Protein AF-0000000080867123 (afdb_homodimer)

Radius of gyration: 16.28 Å; Cα contacts (8 Å, |Δi|>4): 409; chains: 2; bounding box: 35×46×36 Å

Nearest PDB structures (foldseek):
  1wd6-assembly1_B  TM=9.827E-01  e=1.094E-12  Escherichia coli
  3fgv-assembly1_B  TM=6.940E-01  e=2.271E-05  Ruegeria pomeroyi DSS-3
  1n5v-assembly1_B  TM=6.428E-01  e=1.417E-03  Streptomyces coelicolor A3(2)
  4za1-assembly1_C  TM=5.365E-01  e=5.538E-04  Streptomyces actuosus
  4oz5-assembly1_A  TM=6.203E-01  e=1.002E-01  Bacillus spizizenii ATCC 6633 = JCM 2499

Organism: NCBI:txid3151122

InterPro domains:
  IPR011008 Dimeric alpha-beta barrel [SSF54909] (3-97)
  IPR014910 Putative monooxygenase YdhR [NF008333] (1-100)
  IPR014910 Putative monooxygenase YdhR [PF08803] (4-99)
  IPR014910 Putative monooxygenase YdhR [PTHR39169] (1-100)

Sequence (204 aa):
MAVILQIHFPFPGPFGEAMVEALTPLAQGINDEPGLRWKVWTESPERHLAGGVYLFDDAESAEAYLDKHSARLADMGVEGIQAQILAVNEGLTAINHGPLGGMAVILQIHFPFPGPFGEAMVEALTPLAQGINDEPGLRWKVWTESPERHLAGGVYLFDDAESAEAYLDKHSARLADMGVEGIQAQILAVNEGLTAINHGPLGG

pLDDT: mean 96.57, std 4.97, range [54.12, 98.81]

Foldseek 3Di:
DKKKKWKKFAAQDDDDPVCCVVCVVVVVVVVPQAFWQDKDWDDDNPVRMTIIMTIGNDPVSSVVVCVVVVVVCVVVVTDDMDMDMDDDPPVVCVVVVNPNDD/DKKKKWKKFAAQDDDDPVCCVVCVVVVVVVVPQAFWDDKDWDDDNPVRMTIIMTIGNDDVSSVVVCVVVVVVCVVVVTDDMDMDMDDDPVVVCVVVVNPNDD

Structure (mmCIF, N/CA/C/O backbone):
data_AF-0000000080867123-model_v1
#
loop_
_entity.id
_entity.type
_entity.pdbx_description
1 polymer Monooxygenase
#
loop_
_atom_site.group_PDB
_atom_site.id
_atom_site.type_symbol
_atom_site.label_atom_id
_atom_site.label_alt_id
_atom_site.label_comp_id
_atom_site.label_asym_id
_atom_site.label_entity_id
_atom_site.label_seq_id
_atom_site.pdbx_PDB_ins_code
_atom_site.Cartn_x
_atom_site.Cartn_y
_atom_site.Cartn_z
_atom_site.occupancy
_atom_site.B_iso_or_equiv
_atom_site.auth_seq_id
_atom_site.auth_comp_id
_atom_site.auth_asym_id
_atom_site.auth_atom_id
_atom_site.pdbx_PDB_model_num
ATOM 1 N N . MET A 1 1 ? -15.383 -6.773 4.273 1 92.38 1 MET A N 1
ATOM 2 C CA . MET A 1 1 ? -14.07 -7.207 3.801 1 92.38 1 MET A CA 1
ATOM 3 C C . MET A 1 1 ? -13.07 -6.062 3.863 1 92.38 1 MET A C 1
ATOM 5 O O . MET A 1 1 ? -13.367 -4.941 3.441 1 92.38 1 MET A O 1
ATOM 9 N N . ALA A 1 2 ? -11.906 -6.375 4.422 1 97.88 2 ALA A N 1
ATOM 10 C CA . ALA A 1 2 ? -10.898 -5.32 4.559 1 97.88 2 ALA A CA 1
ATOM 11 C C . ALA A 1 2 ? -10.406 -4.852 3.193 1 97.88 2 ALA A C 1
ATOM 13 O O . ALA A 1 2 ? -10.398 -5.621 2.23 1 97.88 2 ALA A O 1
ATOM 14 N N . VAL A 1 3 ? -10.023 -3.559 3.145 1 98.56 3 VAL A N 1
ATOM 15 C CA . VAL A 1 3 ? -9.492 -3.014 1.899 1 98.56 3 VAL A CA 1
ATOM 16 C C . VAL A 1 3 ? -8.219 -2.215 2.184 1 98.56 3 VAL A C 1
ATOM 18 O O . VAL A 1 3 ? -8.031 -1.715 3.295 1 98.56 3 VAL A O 1
ATOM 21 N N . ILE A 1 4 ? -7.422 -2.178 1.177 1 98.75 4 ILE A N 1
ATOM 22 C CA . ILE A 1 4 ? -6.254 -1.301 1.172 1 98.75 4 ILE A CA 1
ATOM 23 C C . ILE A 1 4 ? -6.57 -0.027 0.39 1 98.75 4 ILE A C 1
ATOM 25 O O . ILE A 1 4 ? -7.039 -0.091 -0.749 1 98.75 4 ILE A O 1
ATOM 29 N N . LEU A 1 5 ? -6.414 1.065 1.016 1 98.81 5 LEU A N 1
ATOM 30 C CA . LEU A 1 5 ? -6.41 2.365 0.354 1 98.81 5 LEU A CA 1
ATOM 31 C C . LEU A 1 5 ? -4.988 2.881 0.174 1 98.81 5 LEU A C 1
ATOM 33 O O . LEU A 1 5 ? -4.223 2.955 1.14 1 98.81 5 LEU A O 1
ATOM 37 N N . GLN A 1 6 ? -4.598 3.152 -1.03 1 98.69 6 GLN A N 1
ATOM 38 C CA . GLN A 1 6 ? -3.318 3.775 -1.357 1 98.69 6 GLN A CA 1
ATOM 39 C C . GLN A 1 6 ? -3.516 5.195 -1.882 1 98.69 6 GLN A C 1
ATOM 41 O O . GLN A 1 6 ? -4.301 5.418 -2.805 1 98.69 6 GLN A O 1
ATOM 46 N N . ILE A 1 7 ? -2.783 6.141 -1.289 1 98.25 7 ILE A N 1
ATOM 47 C CA . ILE A 1 7 ? -2.865 7.527 -1.727 1 98.25 7 ILE A CA 1
ATOM 48 C C . ILE A 1 7 ? -1.459 8.086 -1.945 1 98.25 7 ILE A C 1
ATOM 50 O O . ILE A 1 7 ? -0.578 7.91 -1.1 1 98.25 7 ILE A O 1
ATOM 54 N N . HIS A 1 8 ? -1.254 8.688 -3.061 1 97.06 8 HIS A N 1
ATOM 55 C CA . HIS A 1 8 ? -0.035 9.438 -3.34 1 97.06 8 HIS A CA 1
ATOM 56 C C . HIS A 1 8 ? -0.353 10.789 -3.959 1 97.06 8 HIS A C 1
ATOM 58 O O . HIS A 1 8 ? -1.285 10.914 -4.758 1 97.06 8 HIS A O 1
ATOM 64 N N . PHE A 1 9 ? 0.446 11.797 -3.641 1 98 9 PHE A N 1
ATOM 65 C CA . PHE A 1 9 ? 0.231 13.141 -4.168 1 98 9 PHE A CA 1
ATOM 66 C C . PHE A 1 9 ? 1.52 13.953 -4.121 1 98 9 PHE A C 1
ATOM 68 O O . PHE A 1 9 ? 2.412 13.664 -3.32 1 98 9 PHE A O 1
ATOM 75 N N . PRO A 1 10 ? 1.54 14.914 -5.043 1 97.5 10 PRO A N 1
ATOM 76 C CA . PRO A 1 10 ? 2.695 15.812 -4.977 1 97.5 10 PRO A CA 1
ATOM 77 C C . PRO A 1 10 ? 2.814 16.516 -3.631 1 97.5 10 PRO A C 1
ATOM 79 O O . PRO A 1 10 ? 1.808 16.969 -3.07 1 97.5 10 PRO A O 1
ATOM 82 N N . PHE A 1 11 ? 3.971 16.594 -3.123 1 96.5 11 PHE A N 1
ATOM 83 C CA . PHE A 1 11 ? 4.309 17.219 -1.849 1 96.5 11 PHE A CA 1
ATOM 84 C C . PHE A 1 11 ? 5.707 17.828 -1.894 1 96.5 11 PHE A C 1
ATOM 86 O O . PHE A 1 11 ? 6.688 17.109 -2.133 1 96.5 11 PHE A O 1
ATOM 93 N N . PRO A 1 12 ? 5.719 19.094 -1.714 1 94.25 12 PRO A N 1
ATOM 94 C CA . PRO A 1 12 ? 7.023 19.75 -1.831 1 94.25 12 PRO A CA 1
ATOM 95 C C . PRO A 1 12 ? 7.91 19.516 -0.608 1 94.25 12 PRO A C 1
ATOM 97 O O . PRO A 1 12 ? 9.117 19.781 -0.655 1 94.25 12 PRO A O 1
ATOM 100 N N . GLY A 1 13 ? 7.422 19.016 0.502 1 94.75 13 GLY A N 1
ATOM 101 C CA . GLY A 1 13 ? 8.133 18.859 1.76 1 94.75 13 GLY A CA 1
ATOM 102 C C . GLY A 1 13 ? 7.523 19.656 2.895 1 94.75 13 GLY A C 1
ATOM 103 O O . GLY A 1 13 ? 6.477 20.297 2.723 1 94.75 13 GLY A O 1
ATOM 104 N N . PRO A 1 14 ? 8.102 19.594 4.02 1 97 14 PRO A N 1
ATOM 105 C CA . PRO A 1 14 ? 9.352 18.906 4.336 1 97 14 PRO A CA 1
ATOM 106 C C . PRO A 1 14 ? 9.172 17.391 4.457 1 97 14 PRO A C 1
ATOM 108 O O . PRO A 1 14 ? 8.039 16.891 4.469 1 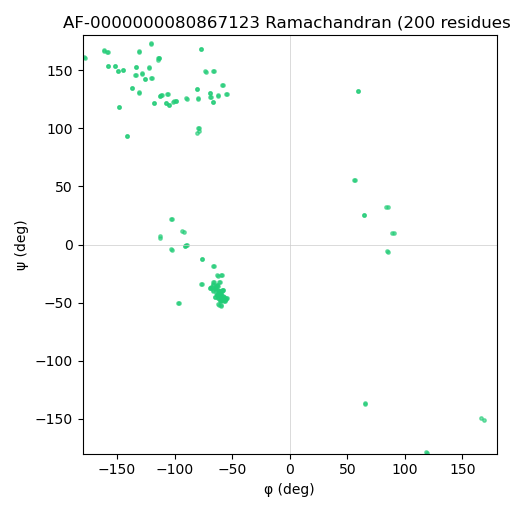97 14 PRO A O 1
ATOM 111 N N . PHE A 1 15 ? 10.258 16.672 4.5 1 97.88 15 PHE A N 1
ATOM 112 C CA . PHE A 1 15 ? 10.25 15.219 4.617 1 97.88 15 PHE A CA 1
ATOM 113 C C . PHE A 1 15 ? 10.992 14.773 5.871 1 97.88 15 PHE A C 1
ATOM 115 O O . PHE A 1 15 ? 11.586 15.594 6.57 1 97.88 15 PHE A O 1
ATOM 122 N N . GLY A 1 16 ? 10.945 13.492 6.176 1 96.5 16 GLY A N 1
ATOM 123 C CA . GLY A 1 16 ? 11.672 12.953 7.312 1 96.5 16 GLY A CA 1
ATOM 124 C C . GLY A 1 16 ? 11.18 13.477 8.648 1 96.5 16 GLY A C 1
ATOM 125 O O . GLY A 1 16 ? 9.969 13.547 8.883 1 96.5 16 GLY A O 1
ATOM 126 N N . GLU A 1 17 ? 12.102 13.812 9.523 1 96.94 17 GLU A N 1
ATOM 127 C CA . GLU A 1 17 ? 11.766 14.25 10.875 1 96.94 17 GLU A CA 1
ATOM 128 C C . GLU A 1 17 ? 10.984 15.562 10.852 1 96.94 17 GLU A C 1
ATOM 130 O O . GLU A 1 17 ? 10.117 15.781 11.695 1 96.94 17 GLU A O 1
ATOM 135 N N . ALA A 1 18 ? 11.336 16.422 9.953 1 97.75 18 ALA A N 1
ATOM 136 C CA . ALA A 1 18 ? 10.609 17.688 9.836 1 97.75 18 ALA A CA 1
ATOM 137 C C . ALA A 1 18 ? 9.148 17.453 9.453 1 97.75 18 ALA A C 1
ATOM 139 O O . ALA A 1 18 ? 8.258 18.188 9.883 1 97.75 18 ALA A O 1
ATOM 140 N N . MET A 1 19 ? 8.945 16.469 8.664 1 97.25 19 MET A N 1
ATOM 141 C CA . MET A 1 19 ? 7.59 16.062 8.32 1 97.25 19 MET A CA 1
ATOM 142 C C . MET A 1 19 ? 6.832 15.586 9.547 1 97.25 19 MET A C 1
ATOM 144 O O . MET A 1 19 ? 5.656 15.906 9.727 1 97.25 19 MET A O 1
ATOM 148 N N . VAL A 1 20 ? 7.477 14.797 10.367 1 97.81 20 VAL A N 1
ATOM 149 C CA . VAL A 1 20 ? 6.867 14.297 11.594 1 97.81 20 VAL A CA 1
ATOM 150 C C . VAL A 1 20 ? 6.398 15.461 12.453 1 97.81 20 VAL A C 1
ATOM 152 O O . VAL A 1 20 ? 5.262 15.477 12.938 1 97.81 20 VAL A O 1
ATOM 155 N N . GLU A 1 21 ? 7.23 16.375 12.617 1 96.94 21 GLU A N 1
ATOM 156 C CA . GLU A 1 21 ? 6.91 17.531 13.445 1 96.94 21 GLU A CA 1
ATOM 157 C C . GLU A 1 21 ? 5.715 18.297 12.883 1 96.94 21 GLU A C 1
ATOM 159 O O . GLU A 1 21 ? 4.844 18.734 13.633 1 96.94 21 GLU A O 1
ATOM 164 N N . ALA A 1 22 ? 5.648 18.422 11.617 1 96.12 22 ALA A N 1
ATOM 165 C CA . ALA A 1 22 ? 4.633 19.234 10.961 1 96.12 22 ALA A CA 1
ATOM 166 C C . ALA A 1 22 ? 3.287 18.531 10.93 1 96.12 22 ALA A C 1
ATOM 168 O O . ALA A 1 22 ? 2.234 19.172 11 1 96.12 22 ALA A O 1
ATOM 169 N N . LEU A 1 23 ? 3.34 17.188 10.805 1 96.81 23 LEU A N 1
ATOM 170 C CA . LEU A 1 23 ? 2.104 16.484 10.469 1 96.81 23 LEU A CA 1
ATOM 171 C C . LEU A 1 23 ? 1.632 15.617 11.625 1 96.81 23 LEU A C 1
ATOM 173 O O . LEU A 1 23 ? 0.639 14.891 11.5 1 96.81 23 LEU A O 1
ATOM 177 N N . THR A 1 24 ? 2.279 15.68 12.797 1 97.69 24 THR A N 1
ATOM 178 C CA . THR A 1 24 ? 1.911 14.891 13.969 1 97.69 24 THR A CA 1
ATOM 179 C C . THR A 1 24 ? 0.452 15.125 14.344 1 97.69 24 THR A C 1
ATOM 181 O O . THR A 1 24 ? -0.299 14.18 14.578 1 97.69 24 THR A O 1
ATOM 184 N N . PRO A 1 25 ? -0.07 16.391 14.391 1 96.81 25 PRO A N 1
ATOM 185 C CA . PRO A 1 25 ? -1.481 16.578 14.727 1 96.81 25 PRO A CA 1
ATOM 186 C C . PRO A 1 25 ? -2.424 15.891 13.734 1 96.81 25 PRO A C 1
ATOM 188 O O . PRO A 1 25 ? -3.432 15.305 14.141 1 96.81 25 PRO A O 1
ATOM 191 N N . LEU A 1 26 ? -2.119 16.031 12.469 1 96.25 26 LEU A N 1
ATOM 192 C CA . LEU A 1 26 ? -2.92 15.336 11.461 1 96.25 26 LEU A CA 1
ATOM 193 C C . LEU A 1 26 ? -2.908 13.828 11.688 1 96.25 26 LEU A C 1
ATOM 195 O O . LEU A 1 26 ? -3.957 13.188 11.641 1 96.25 26 LEU A O 1
ATOM 199 N N . ALA A 1 27 ? -1.722 13.242 11.93 1 97.75 27 ALA A N 1
ATOM 200 C CA . ALA A 1 27 ? -1.568 11.812 12.172 1 97.75 27 ALA A CA 1
ATOM 201 C C . ALA A 1 27 ? -2.418 11.367 13.359 1 97.75 27 ALA A C 1
ATOM 203 O O . ALA A 1 27 ? -3.078 10.328 13.305 1 97.75 27 ALA A O 1
ATOM 204 N N . GLN A 1 28 ? -2.42 12.078 14.43 1 97.94 28 GLN A N 1
ATOM 205 C CA . GLN A 1 28 ? -3.201 11.742 15.609 1 97.94 28 GLN A CA 1
ATOM 206 C C . GLN A 1 28 ? -4.695 11.742 15.305 1 97.94 28 GLN A C 1
ATOM 208 O O . GLN A 1 28 ? -5.438 10.883 15.789 1 97.94 28 GLN A O 1
ATOM 213 N N . GLY A 1 29 ? -5.133 12.695 14.492 1 96.75 29 GLY A N 1
ATOM 214 C CA . GLY A 1 29 ? -6.531 12.758 14.102 1 96.75 29 GLY A CA 1
ATOM 215 C C . GLY A 1 29 ? -6.961 11.594 13.234 1 96.75 29 GLY A C 1
ATOM 216 O O . GLY A 1 29 ? -8.125 11.172 13.273 1 96.75 29 GLY A O 1
ATOM 217 N N . ILE A 1 30 ? -6.098 11.047 12.406 1 97.5 30 ILE A N 1
ATOM 218 C CA . ILE A 1 30 ? -6.402 9.953 11.484 1 97.5 3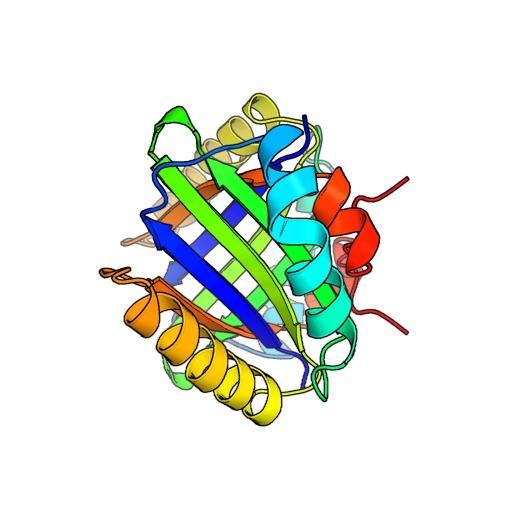0 ILE A CA 1
ATOM 219 C C . ILE A 1 30 ? -6.805 8.711 12.273 1 97.5 30 ILE A C 1
ATOM 221 O O . ILE A 1 30 ? -7.621 7.91 11.812 1 97.5 30 ILE A O 1
ATOM 225 N N . ASN A 1 31 ? -6.363 8.539 13.492 1 97 31 ASN A N 1
ATOM 226 C CA . ASN A 1 31 ? -6.684 7.379 14.312 1 97 31 ASN A CA 1
ATOM 227 C C . ASN A 1 31 ? -8.172 7.332 14.664 1 97 31 ASN A C 1
ATOM 229 O O . ASN A 1 31 ? -8.68 6.293 15.094 1 97 31 ASN A O 1
ATOM 233 N N . ASP A 1 32 ? -8.844 8.453 14.531 1 97.19 32 ASP A N 1
ATOM 234 C CA . ASP A 1 32 ? -10.258 8.531 14.898 1 97.19 32 ASP A CA 1
ATOM 235 C C . ASP A 1 32 ? -11.148 8.211 13.703 1 97.19 32 ASP A C 1
ATOM 237 O O . ASP A 1 32 ? -12.375 8.18 13.828 1 97.19 32 ASP A O 1
ATOM 241 N N . GLU A 1 33 ? -10.562 7.953 12.578 1 98 33 GLU A N 1
ATOM 242 C CA . GLU A 1 33 ? -11.336 7.672 11.375 1 98 33 GLU A CA 1
ATOM 243 C C . GLU A 1 33 ? -12.062 6.332 11.492 1 98 33 GLU A C 1
ATOM 245 O O . GLU A 1 33 ? -11.445 5.312 11.805 1 98 33 GLU A O 1
ATOM 250 N N . PRO A 1 34 ? -13.383 6.34 11.266 1 97.88 34 PRO A N 1
ATOM 251 C CA . PRO A 1 34 ? -14.133 5.082 11.344 1 97.88 34 PRO A CA 1
ATOM 252 C C . PRO A 1 34 ? -13.562 3.998 10.43 1 97.88 34 PRO A C 1
ATOM 254 O O . PRO A 1 34 ? -13.289 4.254 9.258 1 97.88 34 PRO A O 1
ATOM 257 N N . GLY A 1 35 ? -13.352 2.867 11.039 1 97.62 35 GLY A N 1
ATOM 258 C CA . GLY A 1 35 ? -13 1.695 10.25 1 97.62 35 GLY A CA 1
ATOM 259 C C . GLY A 1 35 ? -11.516 1.604 9.953 1 97.62 35 GLY A C 1
ATOM 260 O O . GLY A 1 35 ? -11.055 0.633 9.344 1 97.62 35 GLY A O 1
ATOM 261 N N . LEU A 1 36 ? -10.727 2.617 10.305 1 98.12 36 LEU A N 1
ATOM 262 C CA . LEU A 1 36 ? -9.289 2.547 10.078 1 98.12 36 LEU A CA 1
ATOM 263 C C . LEU A 1 36 ? -8.641 1.516 11 1 98.12 36 LEU A C 1
ATOM 265 O O . LEU A 1 36 ? -8.852 1.548 12.219 1 98.12 36 LEU A O 1
ATOM 269 N N . ARG A 1 37 ? -7.855 0.663 10.438 1 97.81 37 ARG A N 1
ATOM 270 C CA . ARG A 1 37 ? -7.062 -0.259 11.242 1 97.81 37 ARG A CA 1
ATOM 271 C C . ARG A 1 37 ? -5.648 0.273 11.453 1 97.81 37 ARG A C 1
ATOM 273 O O . ARG A 1 37 ? -5.145 0.284 12.578 1 97.81 37 ARG A O 1
ATOM 280 N N . TRP A 1 38 ? -5.047 0.658 10.344 1 98.31 38 TRP A N 1
ATOM 281 C CA . TRP A 1 38 ? -3.721 1.258 10.461 1 98.31 38 TRP A CA 1
ATOM 282 C C . TRP A 1 38 ? -3.369 2.055 9.211 1 98.31 38 TRP A C 1
ATOM 284 O O . TRP A 1 38 ? -4.094 2.004 8.211 1 98.31 38 TRP A O 1
ATOM 294 N N . LYS A 1 39 ? -2.342 2.832 9.32 1 98.62 39 LYS A N 1
ATOM 295 C CA . LYS A 1 39 ? -1.774 3.586 8.203 1 98.62 39 LYS A CA 1
ATOM 296 C C . LYS A 1 39 ? -0.25 3.523 8.211 1 98.62 39 LYS A C 1
ATOM 298 O O . LYS A 1 39 ? 0.373 3.645 9.273 1 98.62 39 LYS A O 1
ATOM 303 N N . VAL A 1 40 ? 0.349 3.297 7.098 1 98.44 40 VAL A N 1
ATOM 304 C CA . VAL A 1 40 ? 1.777 3.479 6.855 1 98.44 40 VAL A CA 1
ATOM 305 C C . VAL A 1 40 ? 2.006 4.738 6.023 1 98.44 40 VAL A C 1
ATOM 307 O O . VAL A 1 40 ? 1.49 4.855 4.91 1 98.44 40 VAL A O 1
ATOM 310 N N . TRP A 1 41 ? 2.756 5.668 6.602 1 98.75 41 TRP A N 1
ATOM 311 C CA . TRP A 1 41 ? 3.092 6.906 5.91 1 98.75 41 TRP A CA 1
ATOM 312 C C . TRP A 1 41 ? 4.25 6.695 4.945 1 98.75 41 TRP A C 1
ATOM 314 O O . TRP A 1 41 ? 5.262 6.082 5.301 1 98.75 41 TRP A O 1
ATOM 324 N N . THR A 1 42 ? 4.082 7.211 3.744 1 98.69 42 THR A N 1
ATOM 325 C CA . THR A 1 42 ? 5.121 7.047 2.732 1 98.69 42 THR A CA 1
ATOM 326 C C . THR A 1 42 ? 5.605 8.398 2.227 1 98.69 42 THR A C 1
ATOM 328 O O . THR A 1 42 ? 4.855 9.375 2.234 1 98.69 42 THR A O 1
ATOM 331 N N . GLU A 1 43 ? 6.852 8.422 1.787 1 98.56 43 GLU A N 1
ATOM 332 C CA . GLU A 1 43 ? 7.426 9.641 1.232 1 98.56 43 GLU A CA 1
ATOM 333 C C . GLU A 1 43 ? 8.516 9.328 0.209 1 98.56 43 GLU A C 1
ATOM 335 O O . GLU A 1 43 ? 9.109 8.25 0.238 1 98.56 43 GLU A O 1
ATOM 340 N N . SER A 1 44 ? 8.695 10.289 -0.719 1 97.75 44 SER A N 1
ATOM 341 C CA . SER A 1 44 ? 9.789 10.297 -1.684 1 97.75 44 SER A CA 1
ATOM 342 C C . SER A 1 44 ? 10.312 11.719 -1.906 1 97.75 44 SER A C 1
ATOM 344 O O . SER A 1 44 ? 9.781 12.453 -2.74 1 97.75 44 SER A O 1
ATOM 346 N N . PRO A 1 45 ? 11.344 12.055 -1.137 1 97 45 PRO A N 1
ATOM 347 C CA . PRO A 1 45 ? 11.906 13.391 -1.343 1 97 45 PRO A CA 1
ATOM 348 C C . PRO A 1 45 ? 12.391 13.617 -2.773 1 97 45 PRO A C 1
ATOM 350 O O . PRO A 1 45 ? 12.195 14.695 -3.336 1 97 45 PRO A O 1
ATOM 353 N N . GLU A 1 46 ? 12.992 12.602 -3.363 1 96.62 46 GLU A N 1
ATOM 354 C CA . GLU A 1 46 ? 13.555 12.703 -4.707 1 96.62 46 GLU A CA 1
ATOM 355 C C . GLU A 1 46 ? 12.469 12.992 -5.738 1 96.62 46 GLU A C 1
ATOM 357 O O . GLU A 1 46 ? 12.688 13.742 -6.691 1 96.62 46 GLU A O 1
ATOM 362 N N . ARG A 1 47 ? 11.367 12.461 -5.531 1 96.81 47 ARG A N 1
ATOM 363 C CA . ARG A 1 47 ? 10.281 12.609 -6.492 1 96.81 47 ARG A CA 1
ATOM 364 C C . ARG A 1 47 ? 9.258 13.633 -6.004 1 96.81 47 ARG A C 1
ATOM 366 O O . ARG A 1 47 ? 8.25 13.883 -6.672 1 96.81 47 ARG A O 1
ATOM 373 N N . HIS A 1 48 ? 9.43 14.141 -4.871 1 96.81 48 HIS A N 1
ATOM 374 C CA . HIS A 1 48 ? 8.516 15.086 -4.246 1 96.81 48 HIS A CA 1
ATOM 375 C C . HIS A 1 48 ? 7.105 14.508 -4.152 1 96.81 48 HIS A C 1
ATOM 377 O O . HIS A 1 48 ? 6.141 15.148 -4.57 1 96.81 48 HIS A O 1
ATOM 383 N N . LEU A 1 49 ? 7.02 13.344 -3.527 1 97.56 49 LEU A N 1
ATOM 384 C CA . LEU A 1 49 ? 5.758 12.641 -3.305 1 97.56 49 LEU A CA 1
ATOM 385 C C . LEU A 1 49 ? 5.578 12.312 -1.828 1 97.56 49 LEU A C 1
ATOM 387 O O . LEU A 1 49 ? 6.547 11.992 -1.135 1 97.56 49 LEU A O 1
ATOM 391 N N . ALA A 1 50 ? 4.398 12.406 -1.379 1 97.69 50 ALA A N 1
ATOM 392 C CA . ALA A 1 50 ? 3.961 11.883 -0.086 1 97.69 50 ALA A CA 1
ATOM 393 C C . ALA A 1 50 ? 2.676 11.07 -0.227 1 97.69 50 ALA A C 1
ATOM 395 O O . ALA A 1 50 ? 2.02 11.109 -1.271 1 97.69 50 ALA A O 1
ATOM 396 N N . GLY A 1 51 ? 2.383 10.383 0.77 1 97.88 51 GLY A N 1
ATOM 397 C CA . GLY A 1 51 ? 1.159 9.594 0.783 1 97.88 51 GLY A CA 1
ATOM 398 C C . GLY A 1 51 ? 1.113 8.578 1.91 1 97.88 51 GLY A C 1
ATOM 399 O O . GLY A 1 51 ? 1.617 8.844 3.006 1 97.88 51 GLY A O 1
ATOM 400 N N . GLY A 1 52 ? 0.387 7.453 1.568 1 98.44 52 GLY A N 1
ATOM 401 C CA . GLY A 1 52 ? 0.255 6.406 2.568 1 98.44 52 GLY A CA 1
ATOM 402 C C . GLY A 1 52 ? -0.539 5.211 2.078 1 98.44 52 GLY A C 1
ATOM 403 O O . GLY A 1 52 ? -1.191 5.277 1.034 1 98.44 52 GLY A O 1
ATOM 404 N N . VAL A 1 53 ? -0.336 4.176 2.77 1 98.69 53 VAL A N 1
ATOM 405 C CA . VAL A 1 53 ? -1.119 2.949 2.645 1 98.69 53 VAL A CA 1
ATOM 406 C C . VAL A 1 53 ? -1.944 2.732 3.912 1 98.69 53 VAL A C 1
ATOM 408 O O . VAL A 1 53 ? -1.416 2.805 5.023 1 98.69 53 VAL A O 1
ATOM 411 N N . TYR A 1 54 ? -3.227 2.539 3.688 1 98.62 54 TYR A N 1
ATOM 412 C CA . TYR A 1 54 ? -4.172 2.363 4.785 1 98.62 54 TYR A CA 1
ATOM 413 C C . TYR A 1 54 ? -4.867 1.011 4.695 1 98.62 54 TYR A C 1
ATOM 415 O O . TYR A 1 54 ? -5.219 0.557 3.605 1 98.62 54 TYR A O 1
ATOM 423 N N . LEU A 1 55 ? -5.094 0.432 5.824 1 98.69 55 LEU A N 1
ATOM 424 C CA . LEU A 1 55 ? -6.023 -0.69 5.914 1 98.69 55 LEU A CA 1
ATOM 425 C C . LEU A 1 55 ? -7.316 -0.271 6.602 1 98.69 55 LEU A C 1
ATOM 427 O O . LEU A 1 55 ? -7.289 0.285 7.699 1 98.69 55 LEU A O 1
ATOM 431 N N . PHE A 1 56 ? -8.406 -0.43 5.918 1 98.56 56 PHE A N 1
ATOM 432 C CA . PHE A 1 56 ? -9.727 -0.153 6.465 1 98.56 56 PHE A CA 1
ATOM 433 C C . PHE A 1 56 ? -10.539 -1.438 6.598 1 98.56 56 PHE A C 1
ATOM 435 O O . PHE A 1 56 ? -10.297 -2.408 5.875 1 98.56 56 PHE A O 1
ATOM 442 N N . ASP A 1 57 ? -11.547 -1.373 7.41 1 98.12 57 ASP A N 1
ATOM 443 C CA . ASP A 1 57 ? -12.453 -2.492 7.648 1 98.12 57 ASP A CA 1
ATOM 444 C C . ASP A 1 57 ? -13.258 -2.816 6.395 1 98.12 57 ASP A C 1
ATOM 446 O O . ASP A 1 57 ? -13.648 -3.969 6.18 1 98.12 57 ASP A O 1
ATOM 450 N N . ASP A 1 58 ? -13.562 -1.747 5.68 1 98 58 ASP A N 1
ATOM 451 C CA . ASP A 1 58 ? -14.445 -1.934 4.535 1 98 58 ASP A CA 1
ATOM 452 C C . ASP A 1 58 ? -14.281 -0.802 3.521 1 98 58 ASP A C 1
ATOM 454 O O . ASP A 1 58 ? -13.672 0.226 3.826 1 98 58 ASP A O 1
ATOM 458 N N . ALA A 1 59 ? -14.836 -1.098 2.328 1 98.06 59 ALA A N 1
ATOM 459 C CA . ALA A 1 59 ? -14.703 -0.156 1.219 1 98.06 59 ALA A CA 1
ATOM 460 C C . ALA A 1 59 ? -15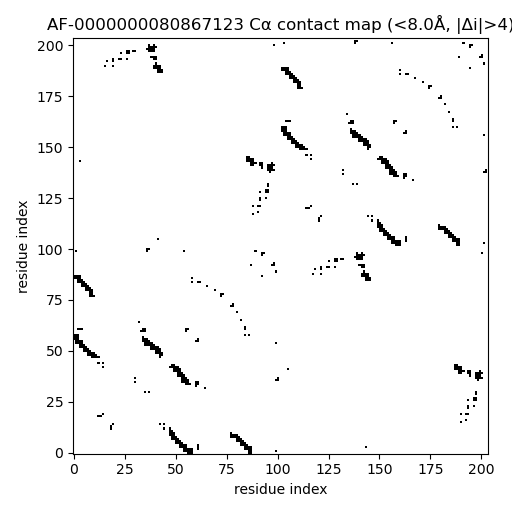.422 1.155 1.527 1 98.06 59 ALA A C 1
ATOM 462 O O . ALA A 1 59 ? -14.961 2.23 1.141 1 98.06 59 ALA A O 1
ATOM 463 N N . GLU A 1 60 ? -16.516 1.114 2.158 1 98.44 60 GLU A N 1
ATOM 464 C CA . GLU A 1 60 ? -17.297 2.312 2.473 1 98.44 60 GLU A CA 1
ATOM 465 C C . GLU A 1 60 ? -16.5 3.273 3.344 1 98.44 60 GLU A C 1
ATOM 467 O O . GLU A 1 60 ? -16.453 4.477 3.074 1 98.44 60 GLU A O 1
ATOM 472 N N . SER A 1 61 ? -15.883 2.76 4.402 1 98.62 61 SER A N 1
ATOM 473 C CA . SER A 1 61 ? -15.047 3.576 5.281 1 98.62 61 SER A CA 1
ATOM 474 C C . SER A 1 61 ? -13.875 4.18 4.523 1 98.62 61 SER A C 1
ATOM 476 O O . SER A 1 61 ? -13.547 5.355 4.703 1 98.62 61 SER A O 1
ATOM 478 N N . ALA A 1 62 ? -13.227 3.383 3.697 1 98.69 62 ALA A N 1
ATOM 479 C CA . ALA A 1 62 ? -12.078 3.848 2.916 1 98.69 62 ALA A CA 1
ATOM 480 C C . ALA A 1 62 ? -12.484 4.961 1.955 1 98.69 62 ALA A C 1
ATOM 482 O O . ALA A 1 62 ? -11.781 5.961 1.819 1 98.69 62 ALA A O 1
ATOM 483 N N . GLU A 1 63 ? -13.586 4.75 1.265 1 98.5 63 GLU A N 1
ATOM 484 C CA . GLU A 1 63 ? -14.078 5.742 0.317 1 98.5 63 GLU A CA 1
ATOM 485 C C . GLU A 1 63 ? -14.414 7.055 1.018 1 98.5 63 GLU A C 1
ATOM 487 O O . GLU A 1 63 ? -14.125 8.133 0.498 1 98.5 63 GLU A O 1
ATOM 492 N N . ALA A 1 64 ? -15.055 6.953 2.152 1 98.5 64 ALA A N 1
ATOM 493 C CA . ALA A 1 64 ? -15.383 8.141 2.93 1 98.5 64 ALA A CA 1
ATOM 494 C C . ALA A 1 64 ? -14.125 8.906 3.322 1 98.5 64 ALA A C 1
ATOM 496 O O . ALA A 1 64 ? -14.078 10.133 3.213 1 98.5 64 ALA A O 1
ATOM 497 N N . TYR A 1 65 ? -13.18 8.172 3.758 1 98.62 65 TYR A N 1
ATOM 498 C CA . TYR A 1 65 ? -11.93 8.82 4.141 1 98.62 65 TYR A CA 1
ATOM 499 C C . TYR A 1 65 ? -11.25 9.453 2.928 1 98.62 65 TYR A C 1
ATOM 501 O O . TYR A 1 65 ? -10.703 10.555 3.016 1 98.62 65 TYR A O 1
ATOM 509 N N . LEU A 1 66 ? -11.195 8.727 1.831 1 98.44 66 LEU A N 1
ATOM 510 C CA . LEU A 1 66 ? -10.586 9.258 0.614 1 98.44 66 LEU A CA 1
ATOM 511 C C . LEU A 1 66 ? -11.227 10.586 0.218 1 98.44 66 LEU A C 1
ATOM 513 O O . LEU A 1 66 ? -10.523 11.539 -0.129 1 98.44 66 LEU A O 1
ATOM 517 N N . ASP A 1 67 ? -12.531 10.648 0.235 1 97.88 67 ASP A N 1
ATOM 518 C CA . ASP A 1 67 ? -13.242 11.883 -0.081 1 97.88 67 ASP A CA 1
ATOM 519 C C . ASP A 1 67 ? -12.828 13.008 0.856 1 97.88 67 ASP A C 1
ATOM 521 O O . ASP A 1 67 ? -12.516 14.117 0.407 1 97.88 67 ASP A O 1
ATOM 525 N N . LYS A 1 68 ? -12.812 12.727 2.098 1 97.56 68 LYS A N 1
ATOM 526 C CA . LYS A 1 68 ? -12.445 13.711 3.113 1 97.56 68 LYS A CA 1
ATOM 527 C C . LYS A 1 68 ? -11.008 14.188 2.924 1 97.56 68 LYS A C 1
ATOM 529 O O . LYS A 1 68 ? -10.742 15.391 2.928 1 97.56 68 LYS A O 1
ATOM 534 N N . HIS A 1 69 ? -10.141 13.25 2.824 1 97.12 69 HIS A N 1
ATOM 535 C CA . HIS A 1 69 ? -8.727 13.578 2.695 1 97.12 69 HIS A CA 1
ATOM 536 C C . HIS A 1 69 ? -8.445 14.336 1.402 1 97.12 69 HIS A C 1
ATOM 538 O O . HIS A 1 69 ? -7.629 15.258 1.383 1 97.12 69 HIS A O 1
ATOM 544 N N . SER A 1 70 ? -9.055 13.93 0.31 1 96.81 70 SER A N 1
ATOM 545 C CA . SER A 1 70 ? -8.891 14.617 -0.966 1 96.81 70 SER A CA 1
ATOM 546 C C . SER A 1 70 ? -9.344 16.062 -0.877 1 96.81 70 SER A C 1
ATOM 548 O O . SER A 1 70 ? -8.711 16.969 -1.443 1 96.81 70 SER A O 1
ATOM 550 N N . ALA A 1 71 ? -10.445 16.312 -0.229 1 96.06 71 ALA A N 1
ATOM 551 C CA . ALA A 1 71 ? -10.938 17.688 -0.033 1 96.06 71 ALA A CA 1
ATOM 552 C C . ALA A 1 71 ? -9.938 18.516 0.76 1 96.06 71 ALA A C 1
ATOM 554 O O . ALA A 1 71 ? -9.695 19.672 0.43 1 96.06 71 ALA A O 1
ATOM 555 N N . ARG A 1 72 ? -9.438 17.891 1.798 1 95.12 72 ARG A N 1
ATOM 556 C CA . ARG A 1 72 ? -8.43 18.578 2.611 1 95.12 72 ARG A CA 1
ATOM 557 C C . ARG A 1 72 ? -7.207 18.938 1.778 1 95.12 72 ARG A C 1
ATOM 559 O O . ARG A 1 72 ? -6.707 20.062 1.857 1 95.12 72 ARG A O 1
ATOM 566 N N . LEU A 1 73 ? -6.652 17.984 0.997 1 95.69 73 LEU A N 1
ATOM 567 C CA . LEU A 1 73 ? -5.492 18.219 0.14 1 95.69 73 LEU A CA 1
ATOM 568 C C . LEU A 1 73 ? -5.785 19.297 -0.898 1 95.69 73 LEU A C 1
ATOM 570 O O . LEU A 1 73 ? -4.941 20.156 -1.158 1 95.69 73 LEU A O 1
ATOM 574 N N . ALA A 1 74 ? -6.961 19.266 -1.459 1 94.06 74 ALA A N 1
ATOM 575 C CA . ALA A 1 74 ? -7.363 20.266 -2.443 1 94.06 74 ALA A CA 1
ATOM 576 C C . ALA A 1 74 ? -7.395 21.656 -1.827 1 94.06 74 ALA A C 1
ATOM 578 O O . ALA A 1 74 ? -6.98 22.625 -2.461 1 94.06 74 ALA A O 1
ATOM 579 N N . ASP A 1 75 ? -7.91 21.797 -0.65 1 94.25 75 ASP A N 1
ATOM 580 C CA . ASP A 1 75 ? -7.953 23.078 0.064 1 94.25 75 ASP A CA 1
ATOM 581 C C . ASP A 1 75 ? -6.547 23.641 0.269 1 94.25 75 ASP A C 1
ATOM 583 O O . ASP A 1 75 ? -6.363 24.844 0.338 1 94.25 75 ASP A O 1
ATOM 587 N N . MET A 1 76 ? -5.625 22.734 0.297 1 92.75 76 MET A N 1
ATOM 588 C CA . MET A 1 76 ? -4.23 23.141 0.475 1 92.75 76 MET A CA 1
ATOM 589 C C . MET A 1 76 ? -3.564 23.406 -0.871 1 92.75 76 MET A C 1
ATOM 591 O O . MET A 1 76 ? -2.369 23.703 -0.929 1 92.75 76 MET A O 1
ATOM 595 N N . GLY A 1 77 ? -4.324 23.219 -1.942 1 93.75 77 GLY A N 1
ATOM 596 C CA . GLY A 1 77 ? -3.824 23.531 -3.273 1 93.75 77 GLY A CA 1
ATOM 597 C C . GLY A 1 77 ? -3.139 22.344 -3.939 1 93.75 77 GLY A C 1
ATOM 598 O O . GLY A 1 77 ? -2.43 22.516 -4.934 1 93.75 77 GLY A O 1
ATOM 599 N N . VAL A 1 78 ? -3.287 21.203 -3.322 1 94.69 78 VAL A N 1
ATOM 600 C CA . VAL A 1 78 ? -2.656 20 -3.883 1 94.69 78 VAL A CA 1
ATOM 601 C C . VAL A 1 78 ? -3.508 19.453 -5.027 1 94.69 78 VAL A C 1
ATOM 603 O O . VAL A 1 78 ? -4.711 19.234 -4.863 1 94.69 78 VAL A O 1
ATOM 606 N N . GLU A 1 79 ? -2.803 19.328 -6.148 1 93.19 79 GLU A N 1
ATOM 607 C CA . GLU A 1 79 ? -3.418 18.703 -7.316 1 93.19 79 GLU A CA 1
ATOM 608 C C . GLU A 1 79 ? -2.732 17.391 -7.656 1 93.19 79 GLU A C 1
ATOM 610 O O . GLU A 1 79 ? -1.64 17.094 -7.164 1 93.19 79 GLU A O 1
ATOM 615 N N . GLY A 1 80 ? -3.408 16.531 -8.383 1 95 80 GLY A N 1
ATOM 616 C CA . GLY A 1 80 ? -2.775 15.328 -8.883 1 95 80 GLY A CA 1
ATOM 617 C C . GLY A 1 80 ? -2.789 14.188 -7.883 1 95 80 GLY A C 1
ATOM 618 O O . GLY A 1 80 ? -1.838 13.406 -7.809 1 95 80 GLY A O 1
ATOM 619 N N . ILE A 1 81 ? -3.777 14.102 -7.07 1 96.5 81 ILE A N 1
ATOM 620 C CA . ILE A 1 81 ? -3.947 13.016 -6.113 1 96.5 81 ILE A CA 1
ATOM 621 C C . ILE A 1 81 ? -4.211 11.711 -6.859 1 96.5 81 ILE A C 1
ATOM 623 O O . ILE A 1 81 ? -5.059 11.656 -7.754 1 96.5 81 ILE A O 1
ATOM 627 N N . GLN A 1 82 ? -3.416 10.75 -6.637 1 96.38 82 GLN A N 1
ATOM 628 C CA . GLN A 1 82 ? -3.658 9.391 -7.117 1 96.38 82 GLN A CA 1
ATOM 629 C C . GLN A 1 82 ? -4.066 8.469 -5.977 1 96.38 82 GLN A C 1
ATOM 631 O O . GLN A 1 82 ? -3.42 8.445 -4.926 1 96.38 82 GLN A O 1
ATOM 636 N N . ALA A 1 83 ? -5.184 7.762 -6.219 1 97.62 83 ALA A N 1
ATOM 637 C CA . ALA A 1 83 ? -5.664 6.871 -5.164 1 97.62 83 ALA A CA 1
ATOM 638 C C . ALA A 1 83 ? -6.281 5.605 -5.758 1 97.62 83 ALA A C 1
ATOM 640 O O . ALA A 1 83 ? -6.793 5.625 -6.879 1 97.62 83 ALA A O 1
ATOM 641 N N . GLN A 1 84 ? -6.18 4.566 -5.02 1 96.5 84 GLN A N 1
ATOM 642 C CA . GLN A 1 84 ? -6.934 3.369 -5.371 1 96.5 84 GLN A CA 1
ATOM 643 C C . GLN A 1 84 ? -7.312 2.57 -4.129 1 96.5 84 GLN A C 1
ATOM 645 O O . GLN A 1 84 ? -6.594 2.596 -3.125 1 96.5 84 GLN A O 1
ATOM 650 N N . ILE A 1 85 ? -8.438 1.917 -4.238 1 98.5 85 ILE A N 1
ATOM 651 C CA . ILE A 1 85 ? -8.969 1.029 -3.207 1 98.5 85 ILE A CA 1
ATOM 652 C C . ILE A 1 85 ? -9.078 -0.391 -3.756 1 98.5 85 ILE A C 1
ATOM 654 O O . ILE A 1 85 ? -9.703 -0.616 -4.797 1 98.5 85 ILE A O 1
ATOM 658 N N . LEU A 1 86 ? -8.414 -1.313 -3.107 1 98.38 86 LEU A N 1
ATOM 659 C CA . LEU A 1 86 ? -8.445 -2.713 -3.516 1 98.38 86 LEU A CA 1
ATOM 660 C C . LEU A 1 86 ? -8.805 -3.615 -2.342 1 98.38 86 LEU A C 1
ATOM 662 O O . LEU A 1 86 ? -8.398 -3.361 -1.208 1 98.38 86 LEU A O 1
ATOM 666 N N . ALA A 1 87 ? -9.508 -4.707 -2.676 1 98.5 87 ALA A N 1
ATOM 667 C CA . ALA A 1 87 ? -9.859 -5.676 -1.641 1 98.5 87 ALA A CA 1
ATOM 668 C C . ALA A 1 87 ? -8.641 -6.484 -1.207 1 98.5 87 ALA A C 1
ATOM 670 O O . ALA A 1 87 ? -7.754 -6.77 -2.02 1 98.5 87 ALA A O 1
ATOM 671 N N . VAL A 1 88 ? -8.641 -6.891 0.039 1 98.56 88 VAL A N 1
ATOM 672 C CA . VAL A 1 88 ? -7.578 -7.742 0.565 1 98.56 88 VAL A CA 1
ATOM 673 C C . VAL A 1 88 ? -7.953 -9.211 0.373 1 98.56 88 VAL A C 1
ATOM 675 O O . VAL A 1 88 ? -9.062 -9.625 0.719 1 98.56 88 VAL A O 1
ATOM 678 N N . ASN A 1 89 ? -7.047 -9.945 -0.267 1 98.5 89 ASN A N 1
ATOM 679 C CA . ASN A 1 89 ? -7.168 -11.398 -0.183 1 98.5 89 ASN A CA 1
ATOM 680 C C . ASN A 1 89 ? -6.621 -11.93 1.137 1 98.5 89 ASN A C 1
ATOM 682 O O . ASN A 1 89 ? -5.414 -12.117 1.283 1 98.5 89 ASN A O 1
ATOM 686 N N . GLU A 1 90 ? -7.504 -12.211 2.059 1 97.5 90 GLU A N 1
ATOM 687 C CA . GLU A 1 90 ? -7.094 -12.5 3.43 1 97.5 90 GLU A CA 1
ATOM 688 C C . GLU A 1 90 ? -6.355 -13.828 3.521 1 97.5 90 GLU A C 1
ATOM 690 O O . GLU A 1 90 ? -5.422 -13.977 4.316 1 97.5 90 GLU A O 1
ATOM 695 N N . GLY A 1 91 ? -6.789 -14.773 2.771 1 97.5 91 GLY A N 1
ATOM 696 C CA . GLY A 1 91 ? -6.137 -16.078 2.783 1 97.5 91 GLY A CA 1
ATOM 697 C C . GLY A 1 91 ? -4.676 -16 2.385 1 97.5 91 GLY A C 1
ATOM 698 O O . GLY A 1 91 ? -3.807 -16.5 3.104 1 97.5 91 GLY A O 1
ATOM 699 N N . LEU A 1 92 ? -4.363 -15.414 1.265 1 98.44 92 LEU A N 1
ATOM 700 C CA . LEU A 1 92 ? -2.986 -15.281 0.797 1 98.44 92 LEU A CA 1
ATOM 701 C C . LEU A 1 92 ? -2.188 -14.359 1.716 1 98.44 92 LEU A C 1
ATOM 703 O O . LEU A 1 92 ? -1.013 -14.617 1.987 1 98.44 92 LEU A O 1
ATOM 707 N N . THR A 1 93 ? -2.789 -13.305 2.162 1 98.38 93 THR A N 1
ATOM 708 C CA . THR A 1 93 ? -2.139 -12.352 3.051 1 98.38 93 THR A CA 1
ATOM 709 C C . THR A 1 93 ? -1.659 -13.031 4.328 1 98.38 93 THR A C 1
ATOM 711 O O . THR A 1 93 ? -0.582 -12.719 4.836 1 98.38 93 THR A O 1
ATOM 714 N N . ALA A 1 94 ? -2.426 -13.938 4.859 1 97 94 ALA A N 1
ATOM 715 C CA . ALA A 1 94 ? -2.068 -14.664 6.074 1 97 94 ALA A CA 1
ATOM 716 C C . ALA A 1 94 ? -0.791 -15.477 5.871 1 97 94 ALA A C 1
ATOM 718 O O . ALA A 1 94 ? 0.005 -15.633 6.797 1 97 94 ALA A O 1
ATOM 719 N N . ILE A 1 95 ? -0.567 -15.945 4.703 1 97.5 95 ILE A N 1
ATOM 720 C CA . ILE A 1 95 ? 0.622 -16.734 4.395 1 97.5 95 ILE A CA 1
ATOM 721 C C . ILE A 1 95 ? 1.861 -15.852 4.461 1 97.5 95 ILE A C 1
ATOM 723 O O . ILE A 1 95 ? 2.922 -16.281 4.918 1 97.5 95 ILE A O 1
ATOM 727 N N . ASN A 1 96 ? 1.787 -14.617 4.043 1 97.94 96 ASN A N 1
ATOM 728 C CA . ASN A 1 96 ? 2.939 -13.734 3.893 1 97.94 96 ASN A CA 1
ATOM 729 C C . ASN A 1 96 ? 3.025 -12.734 5.039 1 97.94 96 ASN A C 1
ATOM 731 O O . ASN A 1 96 ? 3.529 -11.625 4.855 1 97.94 96 ASN A O 1
ATOM 735 N N . HIS A 1 97 ? 2.428 -13.016 6.148 1 95.75 97 HIS A N 1
ATOM 736 C CA . HIS A 1 97 ? 2.549 -12.273 7.398 1 95.75 97 HIS A CA 1
ATOM 737 C C . HIS A 1 97 ? 1.99 -10.859 7.254 1 95.75 97 HIS A C 1
ATOM 739 O O . HIS A 1 97 ? 2.484 -9.922 7.887 1 95.75 97 HIS A O 1
ATOM 745 N N . GLY A 1 98 ? 1.045 -10.672 6.293 1 96.06 98 GLY A N 1
ATOM 746 C CA . GLY A 1 98 ? 0.399 -9.375 6.195 1 96.06 98 GLY A CA 1
ATOM 747 C C . GLY A 1 98 ? -0.388 -9 7.438 1 96.06 98 GLY A C 1
ATOM 748 O O . GLY A 1 98 ? -1.215 -9.781 7.91 1 96.06 98 GLY A O 1
ATOM 749 N N . PRO A 1 99 ? -0.113 -7.824 7.953 1 94.81 99 PRO A N 1
ATOM 750 C CA . PRO A 1 99 ? -0.763 -7.441 9.211 1 94.81 99 PRO A CA 1
ATOM 751 C C . PRO A 1 99 ? -2.201 -6.965 9.008 1 94.81 99 PRO A C 1
ATOM 753 O O . PRO A 1 99 ? -2.426 -5.809 8.633 1 94.81 99 PRO A O 1
ATOM 756 N N . LEU A 1 100 ? -3.207 -7.758 9.188 1 91.88 100 LEU A N 1
ATOM 757 C CA . LEU A 1 100 ? -4.602 -7.371 9 1 91.88 100 LEU A CA 1
ATOM 758 C C . LEU A 1 100 ? -5.215 -6.902 10.312 1 91.88 100 LEU A C 1
ATOM 760 O O . LEU A 1 100 ? -6.367 -6.457 10.344 1 91.88 100 LEU A O 1
ATOM 764 N N . GLY A 1 101 ? -4.508 -6.699 11.242 1 75.44 101 GLY A N 1
ATOM 765 C CA . GLY A 1 101 ? -5.02 -6.227 12.516 1 75.44 101 GLY A CA 1
ATOM 766 C C . GLY A 1 101 ? -6.039 -7.164 13.133 1 75.44 101 GLY A C 1
ATOM 767 O O . GLY A 1 101 ? -6.605 -8.016 12.445 1 75.44 101 GLY A O 1
ATOM 768 N N . GLY A 1 102 ? -5.977 -7.57 14.492 1 54.12 102 GLY A N 1
ATOM 769 C CA . GLY A 1 102 ? -7.012 -8.141 15.344 1 54.12 102 GLY A CA 1
ATOM 770 C C . GLY A 1 102 ? -7.59 -7.145 16.328 1 54.12 102 GLY A C 1
ATOM 771 O O . GLY A 1 102 ? -7.02 -6.07 16.547 1 54.12 102 GLY A O 1
ATOM 772 N N . MET B 1 1 ? 16.547 1.833 5.586 1 92.12 1 MET B N 1
ATOM 773 C CA . MET B 1 1 ? 15.211 2.371 5.824 1 92.12 1 MET B CA 1
ATOM 774 C C . MET B 1 1 ? 14.148 1.518 5.133 1 92.12 1 MET B C 1
ATOM 776 O O . MET B 1 1 ? 14.312 1.142 3.969 1 92.12 1 MET B O 1
ATOM 780 N N . ALA B 1 2 ? 13.094 1.228 5.883 1 97.81 2 ALA B N 1
ATOM 781 C CA . ALA B 1 2 ? 12.055 0.381 5.309 1 97.81 2 ALA B CA 1
ATOM 782 C C . ALA B 1 2 ? 11.344 1.086 4.152 1 97.81 2 ALA B C 1
ATOM 784 O O . ALA B 1 2 ? 11.242 2.314 4.137 1 97.81 2 ALA B O 1
ATOM 785 N N . VAL B 1 3 ? 10.883 0.258 3.189 1 98.5 3 VAL B N 1
ATOM 786 C CA . VAL B 1 3 ? 10.156 0.823 2.059 1 98.5 3 VAL B CA 1
ATOM 787 C C . VAL B 1 3 ? 8.891 0.013 1.804 1 98.5 3 VAL B C 1
ATOM 789 O O . VAL B 1 3 ? 8.82 -1.169 2.15 1 98.5 3 VAL B O 1
ATOM 792 N N . ILE B 1 4 ? 7.957 0.708 1.248 1 98.75 4 ILE B N 1
ATOM 793 C CA . ILE B 1 4 ? 6.746 0.071 0.736 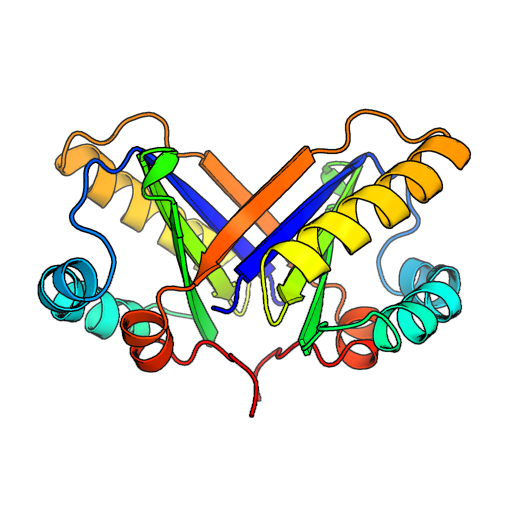1 98.75 4 ILE B CA 1
ATOM 794 C C . ILE B 1 4 ? 6.871 -0.128 -0.772 1 98.75 4 ILE B C 1
ATOM 796 O O . ILE B 1 4 ? 7.18 0.813 -1.507 1 98.75 4 ILE B O 1
ATOM 800 N N . LEU B 1 5 ? 6.738 -1.321 -1.192 1 98.81 5 LEU B N 1
ATOM 801 C CA . LEU B 1 5 ? 6.562 -1.65 -2.602 1 98.81 5 LEU B CA 1
ATOM 802 C C . LEU B 1 5 ? 5.098 -1.933 -2.916 1 98.81 5 LEU B C 1
ATOM 804 O O . LEU B 1 5 ? 4.465 -2.76 -2.256 1 98.81 5 LEU B O 1
ATOM 808 N N . GLN B 1 6 ? 4.531 -1.222 -3.84 1 98.69 6 GLN B N 1
ATOM 809 C CA . GLN B 1 6 ? 3.18 -1.452 -4.344 1 98.69 6 GLN B CA 1
ATOM 810 C C . GLN B 1 6 ? 3.209 -1.949 -5.785 1 98.69 6 GLN B C 1
ATOM 812 O O . GLN B 1 6 ? 3.846 -1.338 -6.648 1 98.69 6 GLN B O 1
ATOM 817 N N . ILE B 1 7 ? 2.502 -3.047 -6.027 1 98.25 7 ILE B N 1
ATOM 818 C CA . ILE B 1 7 ? 2.428 -3.598 -7.379 1 98.25 7 ILE B CA 1
ATOM 819 C C . ILE B 1 7 ? 0.971 -3.877 -7.742 1 98.25 7 ILE B C 1
ATOM 821 O O . ILE B 1 7 ? 0.228 -4.461 -6.949 1 98.25 7 ILE B O 1
ATOM 825 N N . HIS B 1 8 ? 0.56 -3.441 -8.867 1 97.06 8 HIS B N 1
ATOM 826 C CA . HIS B 1 8 ? -0.728 -3.814 -9.438 1 97.06 8 HIS B CA 1
ATOM 827 C C . HIS B 1 8 ? -0.591 -4.168 -10.914 1 97.06 8 HIS B C 1
ATOM 829 O O . HIS B 1 8 ? 0.201 -3.555 -11.633 1 97.06 8 HIS B O 1
ATOM 835 N N . PHE B 1 9 ? -1.382 -5.109 -11.391 1 98 9 PHE B N 1
ATOM 836 C CA . PHE B 1 9 ? -1.328 -5.555 -12.773 1 98 9 PHE B CA 1
ATOM 837 C C . PHE B 1 9 ? -2.646 -6.199 -13.188 1 98 9 PHE B C 1
ATOM 839 O O . PHE B 1 9 ? -3.398 -6.684 -12.344 1 98 9 PHE B O 1
ATOM 846 N N . PRO B 1 10 ? -2.855 -6.113 -14.516 1 97.56 10 PRO B N 1
ATOM 847 C CA . PRO B 1 10 ? -4.043 -6.816 -15 1 97.56 10 PRO B CA 1
ATOM 848 C C . PRO B 1 10 ? -4.02 -8.312 -14.68 1 97.56 10 PRO B C 1
ATOM 850 O O . PRO B 1 10 ? -2.973 -8.953 -14.797 1 97.56 10 PRO B O 1
ATOM 853 N N . PHE B 1 11 ? -5.098 -8.828 -14.258 1 96.56 11 PHE B N 1
ATOM 854 C CA . PHE B 1 11 ? -5.293 -10.227 -13.883 1 96.56 11 PHE B CA 1
ATOM 855 C C . PHE B 1 11 ? -6.723 -10.672 -14.18 1 96.56 11 PHE B C 1
ATOM 857 O O . PHE B 1 11 ? -7.676 -10.094 -13.656 1 96.56 11 PHE B O 1
ATOM 864 N N . PRO B 1 12 ? -6.793 -11.625 -15.031 1 94.31 12 PRO B N 1
ATOM 865 C CA . PRO B 1 12 ? -8.141 -12.039 -15.422 1 94.31 12 PRO B CA 1
ATOM 866 C C . PRO B 1 12 ? -8.836 -12.883 -14.352 1 94.31 12 PRO B C 1
ATOM 868 O O . PRO B 1 12 ? -10.047 -13.086 -14.414 1 94.31 12 PRO B O 1
ATOM 871 N N . GLY B 1 13 ? -8.156 -13.375 -13.344 1 94.81 13 GLY B N 1
ATOM 872 C CA . GLY B 1 13 ? -8.68 -14.281 -12.336 1 94.81 13 GLY B CA 1
ATOM 873 C C . GLY B 1 13 ? -7.969 -15.617 -12.305 1 94.81 13 GLY B C 1
ATOM 874 O O . GLY B 1 13 ? -7 -15.828 -13.031 1 94.81 13 GLY B O 1
ATOM 875 N N . PRO B 1 14 ? -8.383 -16.469 -11.461 1 97.06 14 PRO B N 1
ATOM 876 C CA . PRO B 1 14 ? -9.531 -16.328 -10.562 1 97.06 14 PRO B CA 1
ATOM 877 C C . PRO B 1 14 ? -9.242 -15.438 -9.359 1 97.06 14 PRO B C 1
ATOM 879 O O . PRO B 1 14 ? -8.086 -15.055 -9.133 1 97.06 14 PRO B O 1
ATOM 882 N N . PHE B 1 15 ? -10.258 -15.078 -8.641 1 97.94 15 PHE B N 1
ATOM 883 C CA . PHE B 1 15 ? -10.148 -14.234 -7.465 1 97.94 15 PHE B CA 1
ATOM 884 C C . PHE B 1 15 ? -10.688 -14.945 -6.23 1 97.94 15 PHE B C 1
ATOM 886 O O . PHE B 1 15 ? -11.227 -16.047 -6.332 1 97.94 15 PHE B O 1
ATOM 893 N N . GLY B 1 16 ? -10.516 -14.352 -5.074 1 96.62 16 GLY B N 1
ATOM 894 C CA . GLY B 1 16 ? -11.047 -14.914 -3.846 1 96.62 16 GLY B CA 1
ATOM 895 C C . GLY B 1 16 ? -10.406 -16.234 -3.467 1 96.62 16 GLY B C 1
ATOM 896 O O . GLY B 1 16 ? -9.188 -16.375 -3.529 1 96.62 16 GLY B O 1
ATOM 897 N N . GLU B 1 17 ? -11.219 -17.188 -3.045 1 97.06 17 GLU B N 1
ATOM 898 C CA . GLU B 1 17 ? -10.734 -18.469 -2.564 1 97.06 17 GLU B CA 1
ATOM 899 C C . GLU B 1 17 ? -10.047 -19.25 -3.684 1 97.06 17 GLU B C 1
ATOM 901 O O . GLU B 1 17 ? -9.086 -19.984 -3.439 1 97.06 17 GLU B O 1
ATOM 906 N N . ALA B 1 18 ? -10.57 -19.141 -4.863 1 97.81 18 ALA B N 1
ATOM 907 C CA . ALA B 1 18 ? -9.945 -19.828 -6 1 97.81 18 ALA B CA 1
ATOM 908 C C . ALA B 1 18 ? -8.539 -19.281 -6.254 1 97.81 18 ALA B C 1
ATOM 910 O O . ALA B 1 18 ? -7.648 -20.031 -6.664 1 97.81 18 ALA B O 1
ATOM 911 N N . MET B 1 19 ? -8.391 -18.047 -6.035 1 97.38 19 MET B N 1
ATOM 912 C CA . MET B 1 19 ? -7.07 -17.422 -6.133 1 97.38 19 MET B CA 1
ATOM 913 C C . MET B 1 19 ? -6.121 -18.016 -5.09 1 97.38 19 MET B C 1
ATOM 915 O O . MET B 1 19 ? -4.953 -18.266 -5.383 1 97.38 19 MET B O 1
ATOM 919 N N . VAL B 1 20 ? -6.598 -18.172 -3.9 1 97.88 20 VAL B N 1
ATOM 920 C CA . VAL B 1 20 ? -5.793 -18.75 -2.826 1 97.88 20 VAL B CA 1
ATOM 921 C C . VAL B 1 20 ? -5.285 -20.125 -3.236 1 97.88 20 VAL B C 1
ATOM 923 O O . VAL B 1 20 ? -4.094 -20.422 -3.098 1 97.88 20 VAL B O 1
ATOM 926 N N . GLU B 1 21 ? -6.145 -20.891 -3.699 1 97 21 GLU B N 1
ATOM 927 C CA . GLU B 1 21 ? -5.785 -22.234 -4.105 1 97 21 GLU B CA 1
ATOM 928 C C . GLU B 1 21 ? -4.73 -22.219 -5.211 1 97 21 GLU B C 1
ATOM 930 O O . GLU B 1 21 ? -3.793 -23.016 -5.188 1 97 21 GLU B O 1
ATOM 935 N N . ALA B 1 22 ? -4.859 -21.344 -6.113 1 96.19 22 ALA B N 1
ATOM 936 C CA . ALA B 1 22 ? -4 -21.297 -7.293 1 96.19 22 ALA B CA 1
ATOM 937 C C . ALA B 1 22 ? -2.625 -20.734 -6.953 1 96.19 22 ALA B C 1
ATOM 939 O O . ALA B 1 22 ? -1.618 -21.125 -7.543 1 96.19 22 ALA B O 1
ATOM 940 N N . LEU B 1 23 ? -2.6 -19.766 -5.984 1 96.94 23 LEU B N 1
ATOM 941 C CA . LEU B 1 23 ? -1.38 -18.984 -5.84 1 96.94 23 LEU B CA 1
ATOM 942 C C . LEU B 1 23 ? -0.699 -19.281 -4.508 1 96.94 23 LEU B C 1
ATOM 944 O O . LEU B 1 23 ? 0.306 -18.641 -4.168 1 96.94 23 LEU B O 1
ATOM 948 N N . THR B 1 24 ? -1.177 -20.266 -3.74 1 97.75 24 THR B N 1
ATOM 949 C CA . THR B 1 24 ? -0.602 -20.625 -2.451 1 97.75 24 THR B CA 1
ATOM 950 C C . THR B 1 24 ? 0.876 -20.969 -2.598 1 97.75 24 THR B C 1
ATOM 952 O O . THR B 1 24 ? 1.712 -20.5 -1.827 1 97.75 24 THR B O 1
ATOM 955 N N . PRO B 1 25 ? 1.324 -21.766 -3.602 1 96.88 25 PRO B N 1
ATOM 956 C CA . PRO B 1 25 ? 2.754 -22.062 -3.727 1 96.88 25 PRO B CA 1
ATOM 957 C C . PRO B 1 25 ? 3.594 -20.797 -3.961 1 96.88 25 PRO B C 1
ATOM 959 O O . PRO B 1 25 ? 4.68 -20.672 -3.395 1 96.88 25 PRO B O 1
ATOM 962 N N . LEU B 1 26 ? 3.102 -19.938 -4.816 1 96.25 26 LEU B N 1
ATOM 963 C CA . LEU B 1 26 ? 3.799 -18.672 -5.035 1 96.25 26 LEU B CA 1
ATOM 964 C C . LEU B 1 26 ? 3.916 -17.875 -3.732 1 96.25 26 LEU B C 1
ATOM 966 O O . LEU B 1 26 ? 4.988 -17.359 -3.408 1 96.25 26 LEU B O 1
ATOM 970 N N . ALA B 1 27 ? 2.818 -17.781 -2.973 1 97.81 27 ALA B N 1
ATOM 971 C CA . ALA B 1 27 ? 2.791 -17.062 -1.701 1 97.81 27 ALA B CA 1
ATOM 972 C C . ALA B 1 27 ? 3.822 -17.625 -0.729 1 97.81 27 ALA B C 1
ATOM 974 O O . ALA B 1 27 ? 4.527 -16.875 -0.055 1 97.81 27 ALA B O 1
ATOM 975 N N . GLN B 1 28 ? 3.928 -18.906 -0.606 1 98 28 GLN B N 1
ATOM 976 C CA . GLN B 1 28 ? 4.883 -19.547 0.291 1 98 28 GLN B CA 1
ATOM 977 C C . GLN B 1 28 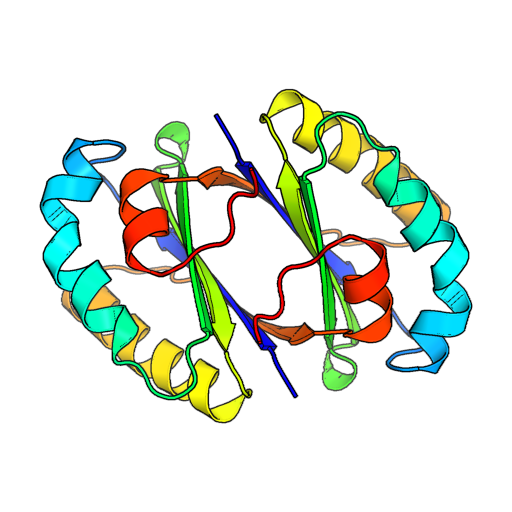? 6.32 -19.203 -0.105 1 98 28 GLN B C 1
ATOM 979 O O . GLN B 1 28 ? 7.172 -18.984 0.757 1 98 28 GLN B O 1
ATOM 984 N N . GLY B 1 29 ? 6.578 -19.172 -1.399 1 96.88 29 GLY B N 1
ATOM 985 C CA . GLY B 1 29 ? 7.902 -18.812 -1.885 1 96.88 29 GLY B CA 1
ATOM 986 C C . GLY B 1 29 ? 8.281 -17.375 -1.6 1 96.88 29 GLY B C 1
ATOM 987 O O . GLY B 1 29 ? 9.461 -17.062 -1.413 1 96.88 29 GLY B O 1
ATOM 988 N N . ILE B 1 30 ? 7.344 -16.438 -1.581 1 97.56 30 ILE B N 1
ATOM 989 C CA . ILE B 1 30 ? 7.586 -15.023 -1.372 1 97.56 30 ILE B CA 1
ATOM 990 C C . ILE B 1 30 ? 8.172 -14.797 0.022 1 97.56 30 ILE B C 1
ATOM 992 O O . ILE B 1 30 ? 8.961 -13.875 0.229 1 97.56 30 ILE B O 1
ATOM 996 N N . ASN B 1 31 ? 7.922 -15.648 0.98 1 97.06 31 ASN B N 1
ATOM 997 C CA . ASN B 1 31 ? 8.422 -15.5 2.342 1 97.06 31 ASN B CA 1
ATOM 998 C C . ASN B 1 31 ? 9.945 -15.641 2.396 1 97.06 31 ASN B C 1
ATOM 1000 O O . ASN B 1 31 ? 10.57 -15.266 3.391 1 97.06 31 ASN B O 1
ATOM 1004 N N . ASP B 1 32 ? 10.516 -16.219 1.365 1 97.25 32 ASP B N 1
ATOM 1005 C CA . ASP B 1 32 ? 11.961 -16.453 1.34 1 97.25 32 ASP B CA 1
ATOM 1006 C C . ASP B 1 32 ? 12.703 -15.281 0.708 1 97.25 32 ASP B C 1
ATOM 1008 O O . ASP B 1 32 ? 13.93 -15.281 0.642 1 97.25 32 ASP B O 1
ATOM 1012 N N . GLU B 1 33 ? 11.977 -14.305 0.28 1 98.06 33 GLU B N 1
ATOM 1013 C CA . GLU B 1 33 ? 12.602 -13.156 -0.371 1 98.06 33 GLU B CA 1
ATOM 1014 C C . GLU B 1 33 ? 13.414 -12.336 0.623 1 98.06 33 GLU B C 1
ATOM 1016 O O . GLU B 1 33 ? 12.914 -11.961 1.687 1 98.06 33 GLU B O 1
ATOM 1021 N N . PRO B 1 34 ? 14.695 -12.086 0.3 1 97.88 34 PRO B N 1
ATOM 1022 C CA . PRO B 1 34 ? 15.523 -11.289 1.207 1 97.88 34 PRO B CA 1
ATOM 1023 C C . PRO B 1 34 ? 14.906 -9.93 1.538 1 97.88 34 PRO B C 1
ATOM 1025 O O . PRO B 1 34 ? 14.453 -9.219 0.638 1 97.88 34 PRO B O 1
ATOM 1028 N N . GLY B 1 35 ? 14.852 -9.68 2.809 1 97.69 35 GLY B N 1
ATOM 1029 C CA . GLY B 1 35 ? 14.461 -8.352 3.254 1 97.69 35 GLY B CA 1
ATOM 1030 C C . GLY B 1 35 ? 12.961 -8.164 3.336 1 97.69 35 GLY B C 1
ATOM 1031 O O . GLY B 1 35 ? 12.484 -7.105 3.758 1 97.69 35 GLY B O 1
ATOM 1032 N N . LEU B 1 36 ? 12.1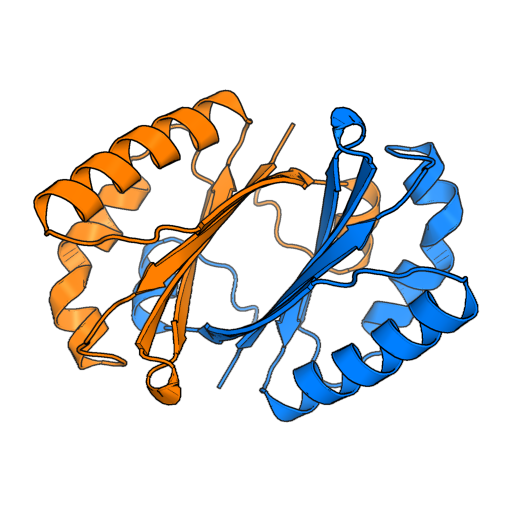72 -9.141 2.9 1 98.12 36 LEU B N 1
ATOM 1033 C CA . LEU B 1 36 ? 10.727 -9.016 3.006 1 98.12 36 LEU B CA 1
ATOM 1034 C C . LEU B 1 36 ? 10.273 -9.094 4.461 1 98.12 36 LEU B C 1
ATOM 1036 O O . LEU B 1 36 ? 10.641 -10.031 5.176 1 98.12 36 LEU B O 1
ATOM 1040 N N . ARG B 1 37 ? 9.469 -8.172 4.859 1 97.75 37 ARG B N 1
ATOM 1041 C CA . ARG B 1 37 ? 8.852 -8.242 6.18 1 97.75 37 ARG B CA 1
ATOM 1042 C C . ARG B 1 37 ? 7.449 -8.836 6.098 1 97.75 37 ARG B C 1
ATOM 1044 O O . ARG B 1 37 ? 7.102 -9.734 6.863 1 97.75 37 ARG B O 1
ATOM 1051 N N . TRP B 1 38 ? 6.68 -8.281 5.188 1 98.31 38 TRP B N 1
ATOM 1052 C CA . TRP B 1 38 ? 5.348 -8.836 4.984 1 98.31 38 TRP B CA 1
ATOM 1053 C C . TRP B 1 38 ? 4.777 -8.414 3.635 1 98.31 38 TRP B C 1
ATOM 1055 O O . TRP B 1 38 ? 5.363 -7.578 2.943 1 98.31 38 TRP B O 1
ATOM 1065 N N . LYS B 1 39 ? 3.736 -9.062 3.246 1 98.62 39 LYS B N 1
ATOM 1066 C CA . LYS B 1 39 ? 2.977 -8.734 2.045 1 98.62 39 LYS B CA 1
ATOM 1067 C C . LYS B 1 39 ? 1.475 -8.797 2.309 1 98.62 39 LYS B C 1
ATOM 1069 O O . LYS B 1 39 ? 0.996 -9.727 2.967 1 98.62 39 LYS B O 1
ATOM 1074 N N . VAL B 1 40 ? 0.74 -7.832 1.863 1 98.5 40 VAL B N 1
ATOM 1075 C CA . VAL B 1 40 ? -0.716 -7.859 1.77 1 98.5 40 VAL B CA 1
ATOM 1076 C C . VAL B 1 40 ? -1.137 -8.047 0.314 1 98.5 40 VAL B C 1
ATOM 1078 O O . VAL B 1 40 ? -0.788 -7.238 -0.549 1 98.5 40 VAL B O 1
ATOM 1081 N N . TRP B 1 41 ? -1.859 -9.133 0.066 1 98.75 41 TRP B N 1
ATOM 1082 C CA . TRP B 1 41 ? -2.363 -9.422 -1.271 1 98.75 41 TRP B CA 1
ATOM 1083 C C . TRP B 1 41 ? -3.629 -8.625 -1.563 1 98.75 41 TRP B C 1
ATOM 1085 O O . TRP B 1 41 ? -4.539 -8.57 -0.733 1 98.75 41 TRP B O 1
ATOM 1095 N N . THR B 1 42 ? -3.668 -8.023 -2.736 1 98.69 42 THR B N 1
ATOM 1096 C CA . THR B 1 42 ? -4.82 -7.207 -3.105 1 98.69 42 THR B CA 1
ATOM 1097 C C . THR B 1 42 ? -5.457 -7.723 -4.395 1 98.69 42 THR B C 1
ATOM 1099 O O . THR B 1 42 ? -4.773 -8.305 -5.238 1 98.69 42 THR B O 1
ATOM 1102 N N . GLU B 1 43 ? -6.742 -7.477 -4.52 1 98.56 43 GLU B N 1
ATOM 1103 C CA . GLU B 1 43 ? -7.465 -7.879 -5.727 1 98.56 43 GLU B CA 1
ATOM 1104 C C . GLU B 1 43 ? -8.656 -6.965 -5.98 1 98.56 43 GLU B C 1
ATOM 1106 O O . GLU B 1 43 ? -9.172 -6.332 -5.059 1 98.56 43 GLU B O 1
ATOM 1111 N N . SER B 1 44 ? -9.023 -6.875 -7.273 1 97.81 44 SER B N 1
ATOM 1112 C CA . SER B 1 44 ? -10.242 -6.219 -7.746 1 97.81 44 SER B CA 1
ATOM 1113 C C . SER B 1 44 ? -10.875 -6.992 -8.898 1 97.81 44 SER B C 1
ATOM 1115 O O . SER B 1 44 ? -10.523 -6.793 -10.055 1 97.81 44 SER B O 1
ATOM 1117 N N . PRO B 1 45 ? -11.812 -7.879 -8.531 1 97.12 45 PRO B N 1
ATOM 1118 C CA . PRO B 1 45 ? -12.477 -8.617 -9.602 1 97.12 45 PRO B CA 1
ATOM 1119 C C . PRO B 1 45 ? -13.172 -7.703 -10.609 1 97.12 45 PRO B C 1
ATOM 1121 O O . PRO B 1 45 ? -13.125 -7.957 -11.812 1 97.12 45 PRO B O 1
ATOM 1124 N N . GLU B 1 46 ? -13.789 -6.645 -10.125 1 96.62 46 GLU B N 1
ATOM 1125 C CA . GLU B 1 46 ? -14.539 -5.723 -10.969 1 96.62 46 GLU B CA 1
ATOM 1126 C C . GLU B 1 46 ? -13.625 -5.043 -11.992 1 96.62 46 GLU B C 1
ATOM 1128 O O . GLU B 1 46 ? -14.031 -4.816 -13.133 1 96.62 46 GLU B O 1
ATOM 1133 N N . ARG B 1 47 ? -12.484 -4.785 -11.609 1 96.81 47 ARG B N 1
ATOM 1134 C CA . ARG B 1 47 ? -11.547 -4.074 -12.477 1 96.81 47 ARG B CA 1
ATOM 1135 C C . ARG B 1 47 ? -10.539 -5.039 -13.094 1 96.81 47 ARG B C 1
ATOM 1137 O O . ARG B 1 47 ? -9.648 -4.621 -13.844 1 96.81 47 ARG B O 1
ATOM 1144 N N . HIS B 1 48 ? -10.57 -6.246 -12.742 1 96.94 48 HIS B N 1
ATOM 1145 C CA . HIS B 1 48 ? -9.641 -7.273 -13.195 1 96.94 48 HIS B CA 1
ATOM 1146 C C . HIS B 1 48 ? -8.203 -6.883 -12.891 1 96.94 48 HIS B C 1
ATOM 1148 O O . HIS B 1 48 ? -7.344 -6.914 -13.773 1 96.94 48 HIS B O 1
ATOM 1154 N N . LEU B 1 49 ? -7.961 -6.602 -11.617 1 97.62 49 LEU B N 1
ATOM 1155 C CA . LEU B 1 49 ? -6.641 -6.242 -11.117 1 97.62 49 LEU B CA 1
ATOM 1156 C C . LEU B 1 49 ? -6.238 -7.145 -9.953 1 97.62 49 LEU B C 1
ATOM 1158 O O . LEU B 1 49 ? -7.082 -7.527 -9.141 1 97.62 49 LEU B O 1
ATOM 1162 N N . ALA B 1 50 ? -5.016 -7.477 -9.898 1 97.75 50 ALA B N 1
ATOM 1163 C CA . ALA B 1 50 ? -4.375 -8.094 -8.75 1 97.75 50 ALA B CA 1
ATOM 1164 C C . ALA B 1 50 ? -3.072 -7.383 -8.391 1 97.75 50 ALA B C 1
ATOM 1166 O O . ALA B 1 50 ? -2.564 -6.578 -9.172 1 97.75 50 ALA B O 1
ATOM 1167 N N . GLY B 1 51 ? -2.609 -7.664 -7.266 1 97.88 51 GLY B N 1
ATOM 1168 C CA . GLY B 1 51 ? -1.352 -7.082 -6.824 1 97.88 51 GLY B CA 1
ATOM 1169 C C . GLY B 1 51 ? -1.077 -7.309 -5.352 1 97.88 51 GLY B C 1
ATOM 1170 O O . GLY B 1 51 ? -1.443 -8.344 -4.797 1 97.88 51 GLY B O 1
ATOM 1171 N N . GLY B 1 52 ? -0.314 -6.289 -4.801 1 98.44 52 GLY B N 1
ATOM 1172 C CA . GLY B 1 52 ? 0.035 -6.379 -3.393 1 98.44 52 GLY B CA 1
ATOM 1173 C C . GLY B 1 52 ? 0.817 -5.18 -2.893 1 98.44 52 GLY B C 1
ATOM 1174 O O . GLY B 1 52 ? 1.31 -4.379 -3.689 1 98.44 52 GLY B O 1
ATOM 1175 N N . VAL B 1 53 ? 0.776 -5.055 -1.641 1 98.69 53 VAL B N 1
ATOM 1176 C CA . VAL B 1 53 ? 1.606 -4.121 -0.889 1 98.69 53 VAL B CA 1
ATOM 1177 C C . VAL B 1 53 ? 2.609 -4.891 -0.034 1 98.69 53 VAL B C 1
ATOM 1179 O O . VAL B 1 53 ? 2.234 -5.82 0.688 1 98.69 53 VAL B O 1
ATOM 1182 N N . TYR B 1 54 ? 3.855 -4.512 -0.193 1 98.62 54 TYR B N 1
ATOM 1183 C CA . TYR B 1 54 ? 4.949 -5.176 0.503 1 98.62 54 TYR B CA 1
ATOM 1184 C C . TYR B 1 54 ? 5.711 -4.195 1.387 1 98.62 54 TYR B C 1
ATOM 1186 O O . TYR B 1 54 ? 5.941 -3.049 0.997 1 98.62 54 TYR B O 1
ATOM 1194 N N . LEU B 1 55 ? 6.129 -4.676 2.508 1 98.69 55 LEU B N 1
ATOM 1195 C CA . LEU B 1 55 ? 7.129 -3.965 3.295 1 98.69 55 LEU B CA 1
ATOM 1196 C C . LEU B 1 55 ? 8.477 -4.676 3.23 1 98.69 55 LEU B C 1
ATOM 1198 O O . LEU B 1 55 ? 8.562 -5.875 3.504 1 98.69 55 LEU B O 1
ATOM 1202 N N . PHE B 1 56 ? 9.477 -3.977 2.781 1 98.5 56 PHE B N 1
ATOM 1203 C CA . PHE B 1 56 ? 10.836 -4.488 2.736 1 98.5 56 PHE B CA 1
ATOM 1204 C C . PHE B 1 56 ? 11.742 -3.713 3.691 1 98.5 56 PHE B C 1
ATOM 1206 O O . PHE B 1 56 ? 11.461 -2.555 4.008 1 98.5 56 PHE B O 1
ATOM 1213 N N . ASP B 1 57 ? 12.836 -4.309 4.016 1 98.06 57 ASP B N 1
ATOM 1214 C CA . ASP B 1 57 ? 13.836 -3.713 4.895 1 98.06 57 ASP B CA 1
ATOM 1215 C C . ASP B 1 57 ? 14.484 -2.496 4.242 1 98.06 57 ASP B C 1
ATOM 1217 O O . ASP B 1 57 ? 14.914 -1.566 4.93 1 98.06 57 ASP B O 1
ATOM 1221 N N . ASP B 1 58 ? 14.609 -2.609 2.926 1 98 58 ASP B N 1
ATOM 1222 C CA . ASP B 1 58 ? 15.344 -1.56 2.225 1 98 58 ASP B CA 1
ATOM 1223 C C . ASP B 1 58 ? 14.969 -1.525 0.745 1 98 58 ASP B C 1
ATOM 1225 O O . ASP B 1 58 ? 14.336 -2.455 0.236 1 98 58 ASP B O 1
ATOM 1229 N N . ALA B 1 59 ? 15.367 -0.407 0.14 1 98.06 59 ALA B N 1
ATOM 1230 C CA . ALA B 1 59 ? 15.031 -0.176 -1.263 1 98.06 59 ALA B CA 1
ATOM 1231 C C . ALA B 1 59 ? 15.703 -1.205 -2.166 1 98.06 59 ALA B C 1
ATOM 1233 O O . ALA B 1 59 ? 15.125 -1.63 -3.17 1 98.06 59 ALA B O 1
ATOM 1234 N N . GLU B 1 60 ? 16.891 -1.582 -1.882 1 98.44 60 GLU B N 1
ATOM 1235 C CA . GLU B 1 60 ? 17.609 -2.541 -2.703 1 98.44 60 GLU B CA 1
ATOM 1236 C C . GLU B 1 60 ? 16.875 -3.877 -2.777 1 98.44 60 GLU B C 1
ATOM 1238 O O . GLU B 1 60 ? 16.719 -4.445 -3.861 1 98.44 60 GLU B O 1
ATOM 1243 N N . SER B 1 61 ? 16.453 -4.395 -1.629 1 98.69 61 SER B N 1
ATOM 1244 C CA . SER B 1 61 ? 15.695 -5.641 -1.588 1 98.69 61 SER B CA 1
ATOM 1245 C C . SER B 1 61 ? 14.391 -5.523 -2.369 1 98.69 61 SER B C 1
ATOM 1247 O O . SER B 1 61 ? 14.023 -6.438 -3.111 1 98.69 61 SER B O 1
ATOM 1249 N N . ALA B 1 62 ? 13.688 -4.43 -2.191 1 98.69 62 ALA B N 1
ATOM 1250 C CA . ALA B 1 62 ? 12.422 -4.207 -2.883 1 98.69 62 ALA B CA 1
ATOM 1251 C C . ALA B 1 62 ? 12.625 -4.16 -4.395 1 98.69 62 ALA B C 1
ATOM 1253 O O . ALA B 1 62 ? 11.844 -4.742 -5.148 1 98.69 62 ALA B O 1
ATOM 1254 N N . GLU B 1 63 ? 13.633 -3.422 -4.812 1 98.5 63 GLU B N 1
ATOM 1255 C CA . GLU B 1 63 ? 13.93 -3.303 -6.238 1 98.5 63 GLU B CA 1
ATOM 1256 C C . GLU B 1 63 ? 14.273 -4.66 -6.848 1 98.5 63 GLU B C 1
ATOM 1258 O O . GLU B 1 63 ? 13.844 -4.973 -7.957 1 98.5 63 GLU B O 1
ATOM 1263 N N . ALA B 1 64 ? 15.062 -5.426 -6.137 1 98.5 64 ALA B N 1
ATOM 1264 C CA . ALA B 1 64 ? 15.414 -6.766 -6.605 1 98.5 64 ALA B CA 1
ATOM 1265 C C . ALA B 1 64 ? 14.172 -7.637 -6.77 1 98.5 64 ALA B C 1
ATOM 1267 O O . ALA B 1 64 ? 14.039 -8.344 -7.77 1 98.5 64 ALA B O 1
ATOM 1268 N N . TYR B 1 65 ? 13.352 -7.555 -5.801 1 98.62 65 TYR B N 1
ATOM 1269 C CA . TYR B 1 65 ? 12.125 -8.344 -5.891 1 98.62 65 TYR B CA 1
ATOM 1270 C C . TYR B 1 65 ? 11.25 -7.867 -7.043 1 98.62 65 TYR B C 1
ATOM 1272 O O . TYR B 1 65 ? 10.656 -8.68 -7.758 1 98.62 65 TYR B O 1
ATOM 1280 N N . LEU B 1 66 ? 11.086 -6.574 -7.18 1 98.5 66 LEU B N 1
ATOM 1281 C CA . LEU B 1 66 ? 10.281 -6.02 -8.266 1 98.5 66 LEU B CA 1
ATOM 1282 C C . LEU B 1 66 ? 10.781 -6.527 -9.617 1 98.5 66 LEU B C 1
ATOM 1284 O O . LEU B 1 66 ? 9.977 -6.918 -10.469 1 98.5 66 LEU B O 1
ATOM 1288 N N . ASP B 1 67 ? 12.07 -6.48 -9.836 1 97.88 67 ASP B N 1
ATOM 1289 C CA . ASP B 1 67 ? 12.656 -6.984 -11.078 1 97.88 67 ASP B CA 1
ATOM 1290 C C . ASP B 1 67 ? 12.297 -8.453 -11.297 1 97.88 67 ASP B C 1
ATOM 1292 O O . ASP B 1 67 ? 11.859 -8.836 -12.383 1 97.88 67 ASP B O 1
ATOM 1296 N N . LYS B 1 68 ? 12.477 -9.234 -10.289 1 97.62 68 LYS B N 1
ATOM 1297 C CA . LYS B 1 68 ? 12.188 -10.664 -10.352 1 97.62 68 LYS B CA 1
ATOM 1298 C C . LYS B 1 68 ? 10.711 -10.914 -10.641 1 97.62 68 LYS B C 1
ATOM 1300 O O . LYS B 1 68 ? 10.375 -11.711 -11.523 1 97.62 68 LYS B O 1
ATOM 1305 N N . HIS B 1 69 ? 9.906 -10.297 -9.867 1 97.25 69 HIS B N 1
ATOM 1306 C CA . HIS B 1 69 ? 8.469 -10.5 -10 1 97.25 69 HIS B CA 1
ATOM 1307 C C . HIS B 1 69 ? 7.969 -10.023 -11.359 1 97.25 69 HIS B C 1
ATOM 1309 O O . HIS B 1 69 ? 7.094 -10.648 -11.961 1 97.25 69 HIS B O 1
ATOM 1315 N N . SER B 1 70 ? 8.438 -8.875 -11.82 1 96.94 70 SER B N 1
ATOM 1316 C CA . SER B 1 70 ? 8.047 -8.352 -13.125 1 96.94 70 SER B CA 1
ATOM 1317 C C . SER B 1 70 ? 8.414 -9.32 -14.242 1 96.94 70 SER B C 1
ATOM 1319 O O . SER B 1 70 ? 7.652 -9.508 -15.188 1 96.94 70 SER B O 1
ATOM 1321 N N . ALA B 1 71 ? 9.586 -9.906 -14.18 1 96.25 71 ALA B N 1
ATOM 1322 C CA . ALA B 1 71 ? 10.008 -10.906 -15.164 1 96.25 71 ALA B CA 1
ATOM 1323 C C . ALA B 1 71 ? 9.078 -12.109 -15.164 1 96.25 71 ALA B C 1
ATOM 1325 O O . ALA B 1 71 ? 8.711 -12.617 -16.219 1 96.25 71 ALA B O 1
ATOM 1326 N N . ARG B 1 72 ? 8.742 -12.539 -13.961 1 95.31 72 ARG B N 1
ATOM 1327 C CA . ARG B 1 72 ? 7.824 -13.664 -13.828 1 95.31 72 ARG B CA 1
ATOM 1328 C C . ARG B 1 72 ? 6.473 -13.344 -14.461 1 95.31 72 ARG B C 1
ATOM 1330 O O . ARG B 1 72 ? 5.918 -14.156 -15.203 1 95.31 72 ARG B O 1
ATOM 1337 N N . LEU B 1 73 ? 5.879 -12.164 -14.156 1 95.81 73 LEU B N 1
ATOM 1338 C CA . LEU B 1 73 ? 4.602 -11.734 -14.703 1 95.81 73 LEU B CA 1
ATOM 1339 C C . LEU B 1 73 ? 4.676 -11.617 -16.219 1 95.81 73 LEU B C 1
ATOM 1341 O O . LEU B 1 73 ? 3.754 -12.031 -16.938 1 95.81 73 LEU B O 1
ATOM 1345 N N . ALA B 1 74 ? 5.766 -11.078 -16.719 1 94.19 74 ALA B N 1
ATOM 1346 C CA . ALA B 1 74 ? 5.961 -10.945 -18.156 1 94.19 74 ALA B CA 1
ATOM 1347 C C . ALA B 1 74 ? 5.984 -12.312 -18.844 1 94.19 74 ALA B C 1
ATOM 1349 O O . ALA B 1 74 ? 5.422 -12.484 -19.922 1 94.19 74 ALA B O 1
ATOM 1350 N N . ASP B 1 75 ? 6.66 -13.273 -18.266 1 94.38 75 ASP B N 1
ATOM 1351 C CA . ASP B 1 75 ? 6.723 -14.633 -18.797 1 94.38 75 ASP B CA 1
ATOM 1352 C C . ASP B 1 75 ? 5.324 -15.242 -18.891 1 94.38 75 ASP B C 1
ATOM 1354 O O . ASP B 1 75 ? 5.074 -16.094 -19.75 1 94.38 75 ASP B O 1
ATOM 1358 N N . MET B 1 76 ? 4.469 -14.758 -18.062 1 92.88 76 MET B N 1
ATOM 1359 C CA . MET B 1 76 ? 3.09 -15.234 -18.062 1 92.88 76 MET B CA 1
ATOM 1360 C C . MET B 1 76 ? 2.227 -14.43 -19.016 1 92.88 76 MET B C 1
ATOM 1362 O O . MET B 1 76 ? 1.021 -14.656 -19.125 1 92.88 76 MET B O 1
ATOM 1366 N N . GLY B 1 77 ? 2.848 -13.438 -19.688 1 93.88 77 GLY B N 1
ATOM 1367 C CA . GLY B 1 77 ? 2.148 -12.656 -20.688 1 93.88 77 GLY B CA 1
ATOM 1368 C C . GLY B 1 77 ? 1.451 -11.438 -20.125 1 93.88 77 GLY B C 1
ATOM 1369 O O . GLY B 1 77 ? 0.602 -10.836 -20.781 1 93.88 77 GLY B O 1
ATOM 1370 N N . VAL B 1 78 ? 1.75 -11.156 -18.859 1 94.75 78 VAL B N 1
ATOM 1371 C CA . VAL B 1 78 ? 1.127 -10 -18.234 1 94.75 78 VAL B CA 1
ATOM 1372 C C . VAL B 1 78 ? 1.846 -8.727 -18.656 1 94.75 78 VAL B C 1
ATOM 1374 O O . VAL B 1 78 ? 3.07 -8.625 -18.547 1 94.75 78 VAL B O 1
ATOM 1377 N N . GLU B 1 79 ? 1.019 -7.824 -19.172 1 93.25 79 GLU B N 1
ATOM 1378 C CA . GLU B 1 79 ? 1.506 -6.492 -19.516 1 93.25 79 GLU B CA 1
ATOM 1379 C C . GLU B 1 79 ? 0.874 -5.426 -18.625 1 93.25 79 GLU B C 1
ATOM 1381 O O . GLU B 1 79 ? -0.113 -5.691 -17.938 1 93.25 79 GLU B O 1
ATOM 1386 N N . GLY B 1 80 ? 1.478 -4.289 -18.547 1 95.06 80 GLY B N 1
ATOM 1387 C CA . GLY B 1 80 ? 0.866 -3.168 -17.859 1 95.06 80 GLY B CA 1
ATOM 1388 C C . GLY B 1 80 ? 1.093 -3.201 -16.359 1 95.06 80 GLY B C 1
ATOM 1389 O O . GLY B 1 80 ? 0.212 -2.822 -15.578 1 95.06 80 GLY B O 1
ATOM 1390 N N . ILE B 1 81 ? 2.186 -3.709 -15.906 1 96.62 81 ILE B N 1
ATOM 1391 C CA . ILE B 1 81 ? 2.559 -3.734 -14.492 1 96.62 81 ILE B CA 1
ATOM 1392 C C . ILE B 1 81 ? 2.807 -2.311 -14 1 96.62 81 ILE B C 1
ATOM 1394 O O . ILE B 1 81 ? 3.533 -1.544 -14.641 1 96.62 81 ILE B O 1
ATOM 1398 N N . GLN B 1 82 ? 2.117 -1.899 -13.023 1 96.5 82 GLN B N 1
ATOM 1399 C CA . GLN B 1 82 ? 2.379 -0.646 -12.32 1 96.5 82 GLN B CA 1
ATOM 1400 C C . GLN B 1 82 ? 3 -0.9 -10.953 1 96.5 82 GLN B C 1
ATOM 1402 O O . GLN B 1 82 ? 2.506 -1.729 -10.188 1 96.5 82 GLN B O 1
ATOM 1407 N N . ALA B 1 83 ? 4.109 -0.195 -10.719 1 97.62 83 ALA B N 1
ATOM 1408 C CA . ALA B 1 83 ? 4.789 -0.395 -9.445 1 97.62 83 ALA B CA 1
ATOM 1409 C C . ALA B 1 83 ? 5.402 0.908 -8.938 1 97.62 83 ALA B C 1
ATOM 1411 O O . ALA B 1 83 ? 5.754 1.785 -9.727 1 97.62 83 ALA B O 1
ATOM 1412 N N . GLN B 1 84 ? 5.473 1.012 -7.668 1 96.5 84 GLN B N 1
ATOM 1413 C CA . GLN B 1 84 ? 6.254 2.096 -7.082 1 96.5 84 GLN B CA 1
ATOM 1414 C C . GLN B 1 84 ? 6.844 1.685 -5.734 1 96.5 84 GLN B C 1
ATOM 1416 O O . GLN B 1 84 ? 6.266 0.858 -5.027 1 96.5 84 GLN B O 1
ATOM 1421 N N . ILE B 1 85 ? 7.977 2.258 -5.441 1 98.44 85 ILE B N 1
ATOM 1422 C CA . ILE B 1 85 ? 8.695 2.08 -4.184 1 98.44 85 ILE B CA 1
ATOM 1423 C C . ILE B 1 85 ? 8.812 3.422 -3.463 1 98.44 85 ILE B C 1
ATOM 1425 O O . ILE B 1 85 ? 9.297 4.402 -4.035 1 98.44 85 ILE B O 1
ATOM 1429 N N . LEU B 1 86 ? 8.305 3.471 -2.258 1 98.38 86 LEU B N 1
ATOM 1430 C CA . LEU B 1 86 ? 8.359 4.684 -1.453 1 98.38 86 LEU B CA 1
ATOM 1431 C C . LEU B 1 86 ? 8.938 4.398 -0.071 1 98.38 86 LEU B C 1
ATOM 1433 O O . LEU B 1 86 ? 8.672 3.342 0.51 1 98.38 86 LEU B O 1
ATOM 1437 N N . ALA B 1 87 ? 9.656 5.41 0.454 1 98.44 87 ALA B N 1
ATOM 1438 C CA . ALA B 1 87 ? 10.203 5.27 1.8 1 98.44 87 ALA B CA 1
ATOM 1439 C C . ALA B 1 87 ? 9.109 5.379 2.854 1 98.44 87 ALA B C 1
ATOM 1441 O O . ALA B 1 87 ? 8.141 6.125 2.68 1 98.44 87 ALA B O 1
ATOM 1442 N N . VAL B 1 88 ? 9.297 4.676 3.959 1 98.56 88 VAL B N 1
ATOM 1443 C CA . VAL B 1 88 ? 8.375 4.758 5.086 1 98.56 88 VAL B CA 1
ATOM 1444 C C . VAL B 1 88 ? 8.812 5.871 6.035 1 98.56 88 VAL B C 1
ATOM 1446 O O . VAL B 1 88 ? 9.984 5.941 6.422 1 98.56 88 VAL B O 1
ATOM 1449 N N . ASN B 1 89 ? 7.887 6.785 6.309 1 98.5 89 ASN B N 1
ATOM 1450 C CA . ASN B 1 89 ? 8.109 7.664 7.453 1 98.5 89 ASN B CA 1
ATOM 1451 C C . ASN B 1 89 ? 7.785 6.965 8.766 1 98.5 89 ASN B C 1
ATOM 1453 O O . ASN B 1 89 ? 6.621 6.891 9.164 1 98.5 89 ASN B O 1
ATOM 1457 N N . GLU B 1 90 ? 8.805 6.496 9.438 1 97.38 90 GLU B N 1
ATOM 1458 C CA . GLU B 1 90 ? 8.602 5.605 10.578 1 97.38 90 GLU B CA 1
ATOM 1459 C C . GLU B 1 90 ? 7.969 6.344 11.758 1 97.38 90 GLU B C 1
ATOM 1461 O O . GLU B 1 90 ? 7.164 5.773 12.492 1 97.38 90 GLU B O 1
ATOM 1466 N N . GLY B 1 91 ? 8.359 7.555 11.945 1 97.44 91 GLY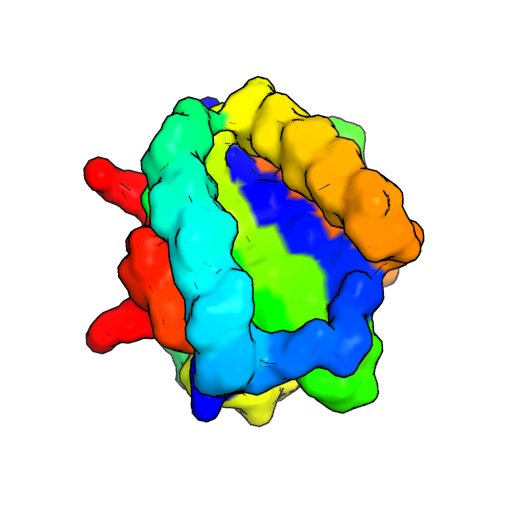 B N 1
ATOM 1467 C CA . GLY B 1 91 ? 7.801 8.336 13.031 1 97.44 91 GLY B CA 1
ATOM 1468 C C . GLY B 1 91 ? 6.297 8.508 12.93 1 97.44 91 GLY B C 1
ATOM 1469 O O . GLY B 1 91 ? 5.57 8.227 13.883 1 97.44 91 GLY B O 1
ATOM 1470 N N . LEU B 1 92 ? 5.793 8.961 11.812 1 98.44 92 LEU B N 1
ATOM 1471 C CA . LEU B 1 92 ? 4.363 9.141 11.602 1 98.44 92 LEU B CA 1
ATOM 1472 C C . LEU B 1 92 ? 3.641 7.797 11.586 1 98.44 92 LEU B C 1
ATOM 1474 O O . LEU B 1 92 ? 2.531 7.68 12.117 1 98.44 92 LEU B O 1
ATOM 1478 N N . THR B 1 93 ? 4.223 6.812 11 1 98.38 93 THR B N 1
ATOM 1479 C CA . THR B 1 93 ? 3.643 5.477 10.914 1 98.38 93 THR B CA 1
ATOM 1480 C C . THR B 1 93 ? 3.389 4.91 12.305 1 98.38 93 THR B C 1
ATOM 1482 O O . THR B 1 93 ? 2.373 4.25 12.539 1 98.38 93 THR B O 1
ATOM 1485 N N . ALA B 1 94 ? 4.289 5.129 13.219 1 96.94 94 ALA B N 1
ATOM 1486 C CA . ALA B 1 94 ? 4.148 4.645 14.594 1 96.94 94 ALA B CA 1
ATOM 1487 C C . ALA B 1 94 ? 2.91 5.238 15.258 1 96.94 94 ALA B C 1
ATOM 1489 O O . ALA B 1 94 ? 2.26 4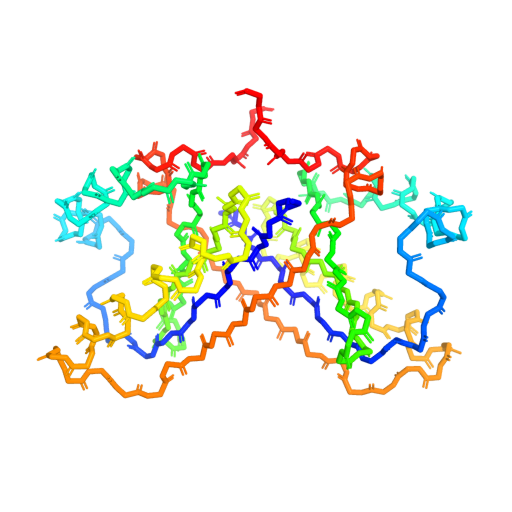.578 16.078 1 96.94 94 ALA B O 1
ATOM 1490 N N . ILE B 1 95 ? 2.559 6.422 14.914 1 97.5 95 ILE B N 1
ATOM 1491 C CA . ILE B 1 95 ? 1.392 7.086 15.492 1 97.5 95 ILE B CA 1
ATOM 1492 C C . ILE B 1 95 ? 0.118 6.383 15.023 1 97.5 95 ILE B C 1
ATOM 1494 O O . ILE B 1 95 ? -0.836 6.242 15.789 1 97.5 95 ILE B O 1
ATOM 1498 N N . ASN B 1 96 ? 0.052 5.93 13.797 1 97.94 96 ASN B N 1
ATOM 1499 C CA . ASN B 1 96 ? -1.164 5.402 13.188 1 97.94 96 ASN B CA 1
ATOM 1500 C C . ASN B 1 96 ? -1.162 3.879 13.156 1 97.94 96 ASN B C 1
ATOM 1502 O O . ASN B 1 96 ? -1.759 3.27 12.266 1 97.94 96 ASN B O 1
ATOM 1506 N N . HIS B 1 97 ? -0.409 3.244 13.992 1 95.75 97 HIS B N 1
ATOM 1507 C CA . HIS B 1 97 ? -0.405 1.806 14.227 1 95.75 97 HIS B CA 1
ATOM 1508 C C . HIS B 1 97 ? 0.046 1.044 12.984 1 95.75 97 HIS B C 1
ATOM 1510 O O . HIS B 1 97 ? -0.408 -0.076 12.742 1 95.75 97 HIS B O 1
ATOM 1516 N N . GLY B 1 98 ? 0.831 1.707 12.117 1 96.06 98 GLY B N 1
ATOM 1517 C CA . GLY B 1 98 ? 1.378 0.994 10.977 1 96.06 98 GLY B CA 1
ATOM 1518 C C . GLY B 1 98 ? 2.293 -0.15 11.367 1 96.06 98 GLY B C 1
ATOM 1519 O O . GLY B 1 98 ? 3.219 0.033 12.164 1 96.06 98 GLY B O 1
ATOM 1520 N N . PRO B 1 99 ? 2.037 -1.302 10.82 1 94.75 99 PRO B N 1
ATOM 1521 C CA . PRO B 1 99 ? 2.814 -2.473 11.234 1 94.75 99 PRO B CA 1
ATOM 1522 C C . PRO B 1 99 ? 4.184 -2.539 10.555 1 94.75 99 PRO B C 1
ATOM 1524 O O . PRO B 1 99 ? 4.297 -3.025 9.43 1 94.75 99 PRO B O 1
ATOM 1527 N N . LEU B 1 100 ? 5.23 -2.09 11.125 1 91.5 100 LEU B N 1
ATOM 1528 C CA . LEU B 1 100 ? 6.562 -2.102 10.531 1 91.5 100 LEU B CA 1
ATOM 1529 C C . LEU B 1 100 ? 7.32 -3.367 10.922 1 91.5 100 LEU B C 1
ATOM 1531 O O . LEU B 1 100 ? 8.438 -3.598 10.453 1 91.5 100 LEU B O 1
ATOM 1535 N N . GLY B 1 101 ? 6.73 -4.246 11.453 1 74.88 101 GLY B N 1
ATOM 1536 C CA . GLY B 1 101 ? 7.383 -5.484 11.844 1 74.88 101 GLY B CA 1
ATOM 1537 C C . GLY B 1 101 ? 8.523 -5.277 12.82 1 74.88 101 GLY B C 1
ATOM 1538 O O . GLY B 1 101 ? 9.039 -4.168 12.953 1 74.88 101 GLY B O 1
ATOM 1539 N N . GLY B 1 102 ? 8.656 -6.043 14 1 54.5 102 GLY B N 1
ATOM 1540 C CA . GLY B 1 102 ? 9.82 -6.246 14.852 1 54.5 102 GLY B CA 1
ATOM 1541 C C . GLY B 1 102 ? 10.461 -7.605 14.672 1 54.5 102 GLY B C 1
ATOM 1542 O O . GLY B 1 102 ? 9.875 -8.508 14.07 1 54.5 102 GLY B O 1
#

Solvent-accessible surface area (backbone atoms only — not comparable to full-atom values): 10708 Å² total; per-residue (Å²): 103,43,21,38,38,40,40,38,28,62,34,96,62,69,60,69,71,59,27,36,70,71,40,44,69,60,42,60,55,54,66,70,41,70,51,58,67,28,30,38,33,30,35,32,81,93,73,28,33,32,42,32,44,29,38,21,49,26,61,68,42,42,51,52,47,49,54,52,50,51,52,55,41,42,76,71,69,46,60,73,73,43,72,51,77,33,36,50,40,62,71,52,9,58,68,26,57,28,84,77,74,135,102,43,21,39,37,38,38,39,28,62,36,95,62,68,58,71,70,59,27,36,70,72,41,45,70,59,42,61,56,55,66,70,42,69,49,56,68,27,31,37,33,30,37,31,79,92,75,30,32,32,40,32,44,30,38,20,50,25,62,67,44,43,52,53,47,49,54,53,52,50,51,54,41,41,76,72,69,46,61,74,73,44,71,52,77,34,38,50,38,61,70,51,9,60,69,27,57,29,85,78,75,135

Secondary structure (DSSP, 8-state):
--EEEEEEEE-----HHHHHHHHHHHHHHHTTSTTEEEEEEEEETTTTEEEEEEEESSHHHHHHHHHHHHHHHHHTT----EEEEEEE-HHHHHHTT-----/--EEEEEEEE-----HHHHHHHHHHHHHHHTTSTTEEEEEEEEETTTTEEEEEEEESSHHHHHHHHHHHHHHHHHTT----EEEEEEE-HHHHHHTT-----